Protein AF-A0A554JH01-F1 (afdb_monomer_lite)

Secondary structure (DSSP, 8-state):
-------------------S---------------------------------------------PPPP-TTSS-SSSSS-SSTT----EEEEEEEEEEEEEEEEEEE-SS-SSEEEEEEEEEEEEEEE-EEETTEEE--S-TT-EEEEEEEE-------EEEEEE-SS-EEEEEEEEEEEEEEEEEEEE--S-HHHHHTTS-HHHHHHHHHHHSPPPPPS--EEEEEEEE---PPP--EE--SS----EEEEEEEEEEEEEEEEETTEEE--S-SS-EEEEEEEES--EEEEEEEEEETTEEEEEEEEEEEEEEEEEEEEEPPSS-------PPPP-

Structure (mmCIF, N/CA/C/O backbone):
data_AF-A0A554JH01-F1
#
_entry.id   AF-A0A554JH01-F1
#
loop_
_atom_site.group_PDB
_atom_site.id
_atom_site.type_symbol
_atom_site.label_atom_id
_atom_site.label_alt_id
_atom_site.label_comp_id
_atom_site.label_asym_id
_atom_site.label_entity_id
_atom_site.label_seq_id
_atom_site.pdbx_PDB_ins_code
_atom_site.Cartn_x
_atom_site.Cartn_y
_atom_site.Cartn_z
_atom_site.occupancy
_atom_site.B_iso_or_equiv
_atom_site.auth_seq_id
_atom_site.auth_comp_id
_atom_site.auth_asym_id
_atom_site.auth_atom_id
_atom_site.pdbx_PDB_model_num
ATOM 1 N N . MET A 1 1 ? -31.853 -7.621 -52.635 1.00 32.38 1 MET A N 1
ATOM 2 C CA . MET A 1 1 ? -30.986 -7.483 -53.830 1.00 32.38 1 MET A CA 1
ATOM 3 C C . MET A 1 1 ? -29.696 -6.822 -53.375 1.00 32.38 1 MET A C 1
ATOM 5 O O . MET A 1 1 ? -29.767 -5.656 -53.032 1.00 32.38 1 MET A O 1
ATOM 9 N N . ARG A 1 2 ? -28.523 -7.438 -53.264 1.00 36.62 2 ARG A N 1
ATOM 10 C CA . ARG A 1 2 ? -27.944 -8.752 -53.605 1.00 36.62 2 ARG A CA 1
ATOM 11 C C . ARG A 1 2 ? -26.857 -8.972 -52.530 1.00 36.62 2 ARG A C 1
ATOM 13 O O . ARG A 1 2 ? -26.123 -8.034 -52.247 1.00 36.62 2 ARG A O 1
ATOM 20 N N . GLU A 1 3 ? -26.953 -10.007 -51.701 1.00 27.89 3 GLU A N 1
ATOM 21 C CA . GLU A 1 3 ? -26.089 -11.206 -51.745 1.00 27.89 3 GLU A CA 1
ATOM 22 C C . GLU A 1 3 ? -24.826 -11.102 -52.612 1.00 27.89 3 GLU A C 1
ATOM 24 O O . GLU A 1 3 ? -24.928 -10.926 -53.824 1.00 27.89 3 GLU A O 1
ATOM 29 N N . LEU A 1 4 ? -23.661 -11.275 -51.975 1.00 33.88 4 LEU A N 1
ATOM 30 C CA . LEU A 1 4 ? -22.602 -12.193 -52.407 1.00 33.88 4 LEU A CA 1
ATOM 31 C C . LEU A 1 4 ? -21.659 -12.468 -51.219 1.00 33.88 4 LEU A C 1
ATOM 33 O O . LEU A 1 4 ? -20.892 -11.615 -50.779 1.00 33.88 4 LEU A O 1
ATOM 37 N N . ASP A 1 5 ? -21.823 -13.677 -50.698 1.00 33.19 5 ASP A N 1
ATOM 38 C CA . ASP A 1 5 ? -20.949 -14.477 -49.840 1.00 33.19 5 ASP A CA 1
ATOM 39 C C . ASP A 1 5 ? -19.749 -14.991 -50.656 1.00 33.19 5 ASP A C 1
ATOM 41 O O . ASP A 1 5 ? -19.989 -15.346 -51.804 1.00 33.19 5 ASP A O 1
ATOM 45 N N . ILE A 1 6 ? -18.526 -15.045 -50.095 1.00 31.70 6 ILE A N 1
ATOM 46 C CA . ILE A 1 6 ? -17.548 -16.151 -50.260 1.00 31.70 6 ILE A CA 1
ATOM 47 C C . ILE A 1 6 ? -16.565 -16.146 -49.068 1.00 31.70 6 ILE A C 1
ATOM 49 O O . ILE A 1 6 ? -15.836 -15.184 -48.820 1.00 31.70 6 ILE A O 1
ATOM 53 N N . GLN A 1 7 ? -16.530 -17.287 -48.379 1.00 28.84 7 GLN A N 1
ATOM 54 C CA . GLN A 1 7 ? -15.622 -17.691 -47.309 1.00 28.84 7 GLN A CA 1
ATOM 55 C C . GLN A 1 7 ? -14.148 -17.936 -47.708 1.00 28.84 7 GLN A C 1
ATOM 57 O O . GLN A 1 7 ? -13.825 -18.293 -48.838 1.00 28.84 7 GLN A O 1
ATOM 62 N N . SER A 1 8 ? -13.320 -17.981 -46.653 1.00 27.61 8 SER A N 1
ATOM 63 C CA . SER A 1 8 ? -12.205 -18.919 -46.395 1.00 27.61 8 SER A CA 1
ATOM 64 C C . SER A 1 8 ? -10.776 -18.361 -46.477 1.00 27.61 8 SER A C 1
ATOM 66 O O . SER A 1 8 ? -10.227 -18.122 -47.547 1.00 27.61 8 SER A O 1
ATOM 68 N N . ARG A 1 9 ? -10.144 -18.238 -45.301 1.00 26.92 9 ARG A N 1
ATOM 69 C CA . ARG A 1 9 ? -8.822 -18.814 -44.989 1.00 26.92 9 ARG A CA 1
ATOM 70 C C . ARG A 1 9 ? -8.546 -18.690 -43.488 1.00 26.92 9 ARG A C 1
ATOM 72 O O . ARG A 1 9 ? -8.369 -17.602 -42.953 1.00 26.92 9 ARG A O 1
ATOM 79 N N . LEU A 1 10 ? -8.614 -19.847 -42.837 1.00 27.88 10 LEU A N 1
ATOM 80 C CA . LEU A 1 10 ? -7.982 -20.155 -41.559 1.00 27.88 10 LEU A CA 1
ATOM 81 C C . LEU A 1 10 ? -6.466 -20.310 -41.782 1.00 27.88 10 LEU A C 1
ATOM 83 O O . LEU A 1 10 ? -6.056 -20.532 -42.919 1.00 27.88 10 LEU A O 1
ATOM 87 N N . GLU A 1 11 ? -5.708 -20.272 -40.678 1.00 27.45 11 GLU A N 1
ATOM 88 C CA . GLU A 1 11 ? -4.237 -20.390 -40.558 1.00 27.45 11 GLU A CA 1
ATOM 89 C C . GLU A 1 11 ? -3.530 -19.041 -40.809 1.00 27.45 11 GLU A C 1
ATOM 91 O O . GLU A 1 11 ? -3.676 -18.428 -41.856 1.00 27.45 11 GLU A O 1
ATOM 96 N N . ASP A 1 12 ? -2.833 -18.423 -39.854 1.00 26.52 12 ASP A N 1
ATOM 97 C CA . ASP A 1 12 ? -1.777 -18.998 -39.024 1.00 26.52 12 ASP A CA 1
ATOM 98 C C . ASP A 1 12 ? -1.599 -18.150 -37.742 1.00 26.52 12 ASP A C 1
ATOM 100 O O . ASP A 1 12 ? -1.399 -16.936 -37.795 1.00 26.52 12 ASP A O 1
ATOM 104 N N . THR A 1 13 ? -1.734 -18.772 -36.568 1.00 25.73 13 THR A N 1
ATOM 105 C CA . THR A 1 13 ? -1.397 -18.166 -35.269 1.00 25.73 13 THR A CA 1
ATOM 106 C C . THR A 1 13 ? -0.104 -18.815 -34.805 1.00 25.73 13 THR A C 1
ATOM 108 O O . THR A 1 13 ? -0.130 -19.799 -34.066 1.00 25.73 13 THR A O 1
ATOM 111 N N . GLN A 1 14 ? 1.036 -18.262 -35.222 1.00 28.11 14 GLN A N 1
ATOM 112 C CA . GLN A 1 14 ? 2.315 -18.581 -34.597 1.00 28.11 14 GLN A CA 1
ATOM 113 C C . GLN A 1 14 ? 2.353 -17.964 -33.197 1.00 28.11 14 GLN A C 1
ATOM 115 O O . GLN A 1 14 ? 2.659 -16.793 -32.979 1.00 28.11 14 GLN A O 1
ATOM 120 N N . ARG A 1 15 ? 1.979 -18.810 -32.241 1.00 30.88 15 ARG A N 1
ATOM 121 C CA . ARG A 1 15 ? 2.244 -18.686 -30.815 1.00 30.88 15 ARG A CA 1
ATOM 122 C C . ARG A 1 15 ? 3.760 -18.765 -30.623 1.00 30.88 15 ARG A C 1
ATOM 124 O O . ARG A 1 15 ? 4.364 -19.790 -30.920 1.00 30.88 15 ARG A O 1
ATOM 131 N N . GLY A 1 16 ? 4.362 -17.673 -30.162 1.00 28.50 16 GLY A N 1
ATOM 132 C CA . GLY A 1 16 ? 5.751 -17.653 -29.718 1.00 28.50 16 GLY A CA 1
ATOM 133 C C . GLY A 1 16 ? 5.908 -18.489 -28.453 1.00 28.50 16 GLY A C 1
ATOM 134 O O . GLY A 1 16 ? 5.712 -17.987 -27.352 1.00 28.50 16 GLY A O 1
ATOM 135 N N . GLU A 1 17 ? 6.237 -19.766 -28.619 1.00 29.83 17 GLU A N 1
ATOM 136 C CA . GLU A 1 17 ? 6.892 -20.572 -27.592 1.00 29.83 17 GLU A CA 1
ATOM 137 C C . GLU A 1 17 ? 8.395 -20.285 -27.669 1.00 29.83 17 GLU A C 1
ATOM 139 O O . GLU A 1 17 ? 9.066 -20.680 -28.621 1.00 29.83 17 GLU A O 1
ATOM 144 N N . ILE A 1 18 ? 8.937 -19.584 -26.673 1.00 32.53 18 ILE A N 1
ATOM 145 C CA . ILE A 1 18 ? 10.377 -19.609 -26.406 1.00 32.53 18 ILE A CA 1
ATOM 146 C C . ILE A 1 18 ? 10.565 -20.630 -25.290 1.00 32.53 18 ILE A C 1
ATOM 148 O O . ILE A 1 18 ? 10.375 -20.332 -24.116 1.00 32.53 18 ILE A O 1
ATOM 152 N N . THR A 1 19 ? 10.866 -21.868 -25.677 1.00 33.19 19 THR A N 1
ATOM 153 C CA . THR A 1 19 ? 11.285 -22.919 -24.749 1.00 33.19 19 THR A CA 1
ATOM 154 C C . THR A 1 19 ? 12.773 -22.765 -24.453 1.00 33.19 19 THR A C 1
ATOM 156 O O . THR A 1 19 ? 13.581 -22.553 -25.360 1.00 33.19 19 THR A O 1
ATOM 159 N N . CYS A 1 20 ? 13.109 -22.913 -23.173 1.00 32.06 20 CYS A N 1
ATOM 160 C CA . CYS A 1 20 ? 14.450 -23.086 -22.634 1.00 32.06 20 CYS A CA 1
ATOM 161 C C . CYS A 1 20 ? 15.292 -24.087 -23.464 1.00 32.06 20 CYS A C 1
ATOM 163 O O . CYS A 1 20 ? 14.771 -25.041 -24.048 1.00 32.06 20 CYS A O 1
ATOM 165 N N . SER A 1 21 ? 16.596 -23.817 -23.549 1.00 34.00 21 SER A N 1
ATOM 166 C CA . SER A 1 21 ? 17.577 -24.399 -24.478 1.00 34.00 21 SER A CA 1
ATOM 167 C C . SER A 1 21 ? 17.468 -25.928 -24.665 1.00 34.00 21 SER A C 1
ATOM 169 O O . SER A 1 21 ? 17.718 -26.698 -23.739 1.00 34.00 21 SER A O 1
ATOM 171 N N . LYS A 1 22 ? 17.149 -26.391 -25.886 1.00 32.47 22 LYS A N 1
ATOM 172 C CA . LYS A 1 22 ? 17.248 -27.811 -26.278 1.00 32.47 22 LYS A CA 1
ATOM 173 C C . LYS A 1 22 ? 18.658 -28.125 -26.790 1.00 32.47 22 LYS A C 1
ATOM 175 O O . LYS A 1 22 ? 19.051 -27.684 -27.867 1.00 32.47 22 LYS A O 1
ATOM 180 N N . GLN A 1 23 ? 19.390 -28.936 -26.029 1.00 30.19 23 GLN A N 1
ATOM 181 C CA . GLN A 1 23 ? 20.652 -29.559 -26.429 1.00 30.19 23 GLN A CA 1
ATOM 182 C C . GLN A 1 23 ? 20.422 -30.525 -27.611 1.00 30.19 23 GLN A C 1
ATOM 184 O O . GLN A 1 23 ? 19.542 -31.384 -27.564 1.00 30.19 23 GLN A O 1
ATOM 189 N N . ILE A 1 24 ? 21.228 -30.392 -28.666 1.00 29.33 24 ILE A N 1
ATOM 190 C CA . ILE A 1 24 ? 21.224 -31.252 -29.858 1.00 29.33 24 ILE A CA 1
ATOM 191 C C . ILE A 1 24 ? 21.783 -32.638 -29.489 1.00 29.33 24 ILE A C 1
ATOM 193 O O . ILE A 1 24 ? 22.962 -32.761 -29.160 1.00 29.33 24 ILE A O 1
ATOM 197 N N . LEU A 1 25 ? 20.955 -33.681 -29.580 1.00 27.98 25 LEU A N 1
ATOM 198 C CA . LEU A 1 25 ? 21.385 -35.083 -29.630 1.00 27.98 25 LEU A CA 1
ATOM 199 C C . LEU A 1 25 ? 21.463 -35.500 -31.104 1.00 27.98 25 LEU A C 1
ATOM 201 O O . LEU A 1 25 ? 20.460 -35.498 -31.815 1.00 27.98 25 LEU A O 1
ATOM 205 N N . ILE A 1 26 ? 22.674 -35.804 -31.571 1.00 31.06 26 ILE A N 1
ATOM 206 C CA . ILE A 1 26 ? 22.927 -36.343 -32.910 1.00 31.06 26 ILE A CA 1
ATOM 207 C C . ILE A 1 26 ? 22.603 -37.842 -32.874 1.00 31.06 26 ILE A C 1
ATOM 209 O O . ILE A 1 26 ? 23.384 -38.631 -32.347 1.00 31.06 26 ILE A O 1
ATOM 213 N N . ASP A 1 27 ? 21.465 -38.229 -33.448 1.00 26.86 27 ASP A N 1
ATOM 214 C CA . ASP A 1 27 ? 21.140 -39.626 -33.748 1.00 26.86 27 ASP A CA 1
ATOM 215 C C . ASP A 1 27 ? 21.878 -40.061 -35.024 1.00 26.86 27 ASP A C 1
ATOM 217 O O . ASP A 1 27 ? 21.514 -39.692 -36.145 1.00 26.86 27 ASP A O 1
ATOM 221 N N . ASN A 1 28 ? 22.933 -40.865 -34.864 1.00 29.14 28 ASN A N 1
ATOM 222 C CA . ASN A 1 28 ? 23.605 -41.525 -35.981 1.00 29.14 28 ASN A CA 1
ATOM 223 C C . ASN A 1 28 ? 22.770 -42.721 -36.454 1.00 29.14 28 ASN A C 1
ATOM 225 O O . ASN A 1 28 ? 22.699 -43.765 -35.803 1.00 29.14 28 ASN A O 1
ATOM 229 N N . LYS A 1 29 ? 22.147 -42.560 -37.623 1.00 31.38 29 LYS A N 1
ATOM 230 C CA . LYS A 1 29 ? 21.380 -43.601 -38.303 1.00 31.38 29 LYS A CA 1
ATOM 231 C C . LYS A 1 29 ? 22.311 -44.652 -38.921 1.00 31.38 29 LYS A C 1
ATOM 233 O O . LYS A 1 29 ? 23.338 -44.357 -39.522 1.00 31.38 29 LYS A O 1
ATOM 238 N N . THR A 1 30 ? 21.885 -45.889 -38.741 1.00 28.98 30 THR A N 1
ATOM 239 C CA . THR A 1 30 ? 22.457 -47.184 -39.105 1.00 28.98 30 THR A CA 1
ATOM 240 C C . THR A 1 30 ? 22.794 -47.335 -40.596 1.00 28.98 30 THR A C 1
ATOM 242 O O . THR A 1 30 ? 21.962 -47.028 -41.446 1.00 28.98 30 THR A O 1
ATOM 245 N N . THR A 1 31 ? 23.925 -47.980 -40.911 1.00 29.73 31 THR A N 1
ATOM 246 C CA . THR A 1 31 ? 24.075 -48.761 -42.155 1.00 29.73 31 THR A CA 1
ATOM 247 C C . THR A 1 31 ? 24.802 -50.075 -41.875 1.00 29.73 31 THR A C 1
ATOM 249 O O . THR A 1 31 ? 25.941 -50.095 -41.420 1.00 29.73 31 THR A O 1
ATOM 252 N N . MET A 1 32 ? 24.093 -51.175 -42.128 1.00 27.80 32 MET A N 1
ATOM 253 C CA . MET A 1 32 ? 24.543 -52.567 -42.067 1.00 27.80 32 MET A CA 1
ATOM 254 C C . MET A 1 32 ? 25.388 -52.917 -43.302 1.00 27.80 32 MET A C 1
ATOM 256 O O . MET A 1 32 ? 24.932 -52.715 -44.425 1.00 27.80 32 MET A O 1
ATOM 260 N N . GLY A 1 33 ? 26.553 -53.539 -43.097 1.00 30.88 33 GLY A N 1
ATOM 261 C CA . GLY A 1 33 ? 27.342 -54.228 -44.124 1.00 30.88 33 GLY A CA 1
ATOM 262 C C . GLY A 1 33 ? 27.782 -55.608 -43.618 1.00 30.88 33 GLY A C 1
ATOM 263 O O . GLY A 1 33 ? 28.332 -55.719 -42.528 1.00 30.88 33 GLY A O 1
ATOM 264 N N . LYS A 1 34 ? 27.470 -56.656 -44.388 1.00 31.78 34 LYS A N 1
ATOM 265 C CA . LYS A 1 34 ? 27.700 -58.092 -44.121 1.00 31.78 34 LYS A CA 1
ATOM 266 C C . LYS A 1 34 ? 29.163 -58.496 -44.435 1.00 31.78 34 LYS A C 1
ATOM 268 O O . LYS A 1 34 ? 29.677 -58.054 -45.450 1.00 31.78 34 LYS A O 1
ATOM 273 N N . ILE A 1 35 ? 29.871 -59.187 -43.526 1.00 36.31 35 ILE A N 1
ATOM 274 C CA . ILE A 1 35 ? 30.161 -60.651 -43.445 1.00 36.31 35 ILE A CA 1
ATOM 275 C C . ILE A 1 35 ? 31.519 -61.113 -44.062 1.00 36.31 35 ILE A C 1
ATOM 277 O O . ILE A 1 35 ? 31.728 -60.979 -45.261 1.00 36.31 35 ILE A O 1
ATOM 281 N N . ASN A 1 36 ? 32.312 -61.789 -43.199 1.00 30.58 36 ASN A N 1
ATOM 282 C CA . ASN A 1 36 ? 33.187 -62.985 -43.359 1.00 30.58 36 ASN A CA 1
ATOM 283 C C . ASN A 1 36 ? 34.735 -62.937 -43.252 1.00 30.58 36 ASN A C 1
ATOM 285 O O . ASN A 1 36 ? 35.404 -62.346 -44.088 1.00 30.58 36 ASN A O 1
ATOM 289 N N . GLU A 1 37 ? 35.205 -63.761 -42.283 1.00 32.88 37 GLU A N 1
ATOM 290 C CA . GLU A 1 37 ? 36.387 -64.668 -42.240 1.00 32.88 37 GLU A CA 1
ATOM 291 C C . GLU A 1 37 ? 37.815 -64.064 -42.311 1.00 32.88 37 GLU A C 1
ATOM 293 O O . GLU A 1 37 ? 38.038 -63.073 -42.981 1.00 32.88 37 GLU A O 1
ATOM 298 N N . LEU A 1 38 ? 38.887 -64.565 -41.671 1.00 30.88 38 LEU A N 1
ATOM 299 C CA . LEU A 1 38 ? 39.204 -65.761 -40.873 1.00 30.88 38 LEU A CA 1
ATOM 300 C C . LEU A 1 38 ? 40.528 -65.491 -40.095 1.00 30.88 38 LEU A C 1
ATOM 302 O O . LEU A 1 38 ? 41.208 -64.500 -40.342 1.00 30.88 38 LEU A O 1
ATOM 306 N N . VAL A 1 39 ? 40.951 -66.485 -39.305 1.00 31.52 39 VAL A N 1
ATOM 307 C CA . VAL A 1 39 ? 42.305 -66.779 -38.771 1.00 31.52 39 VAL A CA 1
ATOM 308 C C . VAL A 1 39 ? 42.487 -66.492 -37.279 1.00 31.52 39 VAL A C 1
ATOM 310 O O . VAL A 1 39 ? 42.651 -65.366 -36.823 1.00 31.52 39 VAL A O 1
ATOM 313 N N . GLY A 1 40 ? 42.479 -67.590 -36.519 1.00 26.98 40 GLY A N 1
ATOM 314 C CA . GLY A 1 40 ? 42.750 -67.623 -35.092 1.00 26.98 40 GLY A CA 1
ATOM 315 C C . GLY A 1 40 ? 44.218 -67.848 -34.744 1.00 26.98 40 GLY A C 1
ATOM 316 O O . GLY A 1 40 ? 44.996 -68.362 -35.541 1.00 26.98 40 GLY A O 1
ATOM 317 N N . VAL A 1 41 ? 44.549 -67.545 -33.489 1.00 33.06 41 VAL A N 1
ATOM 318 C CA . VAL A 1 41 ? 45.709 -68.081 -32.769 1.00 33.06 41 VAL A CA 1
ATOM 319 C C . VAL A 1 41 ? 45.278 -68.353 -31.324 1.00 33.06 41 VAL A C 1
ATOM 321 O O . VAL A 1 41 ? 44.575 -67.560 -30.702 1.00 33.06 41 VAL A O 1
ATOM 324 N N . LYS A 1 42 ? 45.652 -69.532 -30.824 1.00 31.45 42 LYS A N 1
ATOM 325 C CA . LYS A 1 42 ? 45.318 -70.085 -29.508 1.00 31.45 42 LYS A CA 1
ATOM 326 C C . LYS A 1 42 ? 46.334 -69.661 -28.429 1.00 31.45 42 LYS A C 1
ATOM 328 O O . LYS A 1 42 ? 47.526 -69.794 -28.658 1.00 31.45 42 LYS A O 1
ATOM 333 N N . ILE A 1 43 ? 45.795 -69.340 -27.242 1.00 34.00 43 ILE A N 1
ATOM 334 C CA . ILE A 1 43 ? 46.292 -69.617 -25.869 1.00 34.00 43 ILE A CA 1
ATOM 335 C C . ILE A 1 43 ? 47.577 -68.905 -25.399 1.00 34.00 43 ILE A C 1
ATOM 337 O O . ILE A 1 43 ? 48.647 -69.244 -25.873 1.00 34.00 43 ILE A O 1
ATOM 341 N N . VAL A 1 44 ? 47.466 -68.096 -24.327 1.00 32.06 44 VAL A N 1
ATOM 342 C CA . VAL A 1 44 ? 48.165 -68.284 -23.025 1.00 32.06 44 VAL A CA 1
ATOM 343 C C . VAL A 1 44 ? 47.327 -67.626 -21.912 1.00 32.06 44 VAL A C 1
ATOM 345 O O . VAL A 1 44 ? 47.048 -66.432 -21.962 1.00 32.06 44 VAL A O 1
ATOM 348 N N . PHE A 1 45 ? 46.925 -68.405 -20.902 1.00 37.84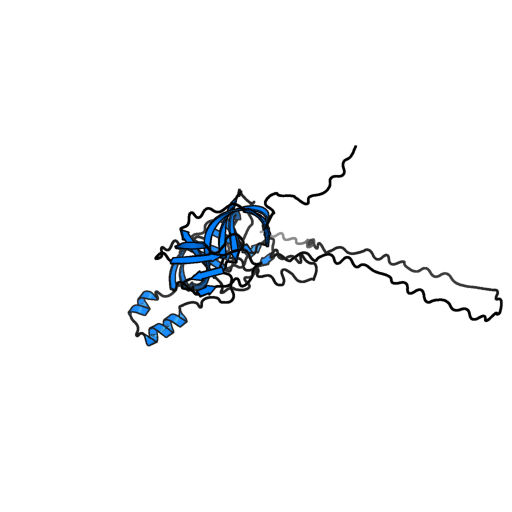 45 PHE A N 1
ATOM 349 C CA . PHE A 1 45 ? 46.399 -67.897 -19.630 1.00 37.84 45 PHE A CA 1
ATOM 350 C C . PHE A 1 45 ? 47.576 -67.435 -18.764 1.00 37.84 45 PHE A C 1
ATOM 352 O O . PHE A 1 45 ? 48.374 -68.262 -18.327 1.00 37.84 45 PHE A O 1
ATOM 359 N N . ALA A 1 46 ? 47.672 -66.135 -18.497 1.00 34.84 46 ALA A N 1
ATOM 360 C CA . ALA A 1 46 ? 48.548 -65.600 -17.463 1.00 34.84 46 ALA A CA 1
ATOM 361 C C . ALA A 1 46 ? 47.818 -64.479 -16.721 1.00 34.84 46 ALA A C 1
ATOM 363 O O . ALA A 1 46 ? 47.566 -63.398 -17.248 1.00 34.84 46 ALA A O 1
ATOM 364 N N . SER A 1 47 ? 47.435 -64.802 -15.493 1.00 43.97 47 SER A N 1
ATOM 365 C CA . SER A 1 47 ? 46.834 -63.929 -14.500 1.00 43.97 47 SER A CA 1
ATOM 366 C C . SER A 1 47 ? 47.740 -62.726 -14.234 1.00 43.97 47 SER A C 1
ATOM 368 O O . SER A 1 47 ? 48.839 -62.889 -13.708 1.00 43.97 47 SER A O 1
ATOM 370 N N . LEU A 1 48 ? 47.275 -61.520 -14.557 1.00 37.31 48 LEU A N 1
ATOM 371 C CA . LEU A 1 48 ? 47.927 -60.285 -14.135 1.00 37.31 48 LEU A CA 1
ATOM 372 C C . LEU A 1 48 ? 46.858 -59.282 -13.692 1.00 37.31 48 LEU A C 1
ATOM 374 O O . LEU A 1 48 ? 45.965 -58.921 -14.453 1.00 37.31 48 LEU A O 1
ATOM 378 N N . PHE A 1 49 ? 46.941 -58.900 -12.420 1.00 39.31 49 PHE A N 1
ATOM 379 C CA . PHE A 1 49 ? 46.103 -57.916 -11.744 1.00 39.31 49 PHE A CA 1
ATOM 380 C C . PHE A 1 49 ? 46.001 -56.613 -12.557 1.00 39.31 49 PHE A C 1
ATOM 382 O O . PHE A 1 49 ? 46.955 -55.840 -12.606 1.00 39.31 49 PHE A O 1
ATOM 389 N N . LEU A 1 50 ? 44.834 -56.341 -13.150 1.00 37.31 50 LEU A N 1
ATOM 390 C CA . LEU A 1 50 ? 44.487 -55.011 -13.650 1.00 37.31 50 LEU A CA 1
ATOM 391 C C . LEU A 1 50 ? 43.750 -54.257 -12.544 1.00 37.31 50 LEU A C 1
ATOM 393 O O . LEU A 1 50 ? 42.624 -54.584 -12.173 1.00 37.31 50 LEU A O 1
ATOM 397 N N . VAL A 1 51 ? 44.443 -53.261 -11.999 1.00 39.88 51 VAL A N 1
ATOM 398 C CA . VAL A 1 51 ? 43.911 -52.246 -11.092 1.00 39.88 51 VAL A CA 1
ATOM 399 C C . VAL A 1 51 ? 42.674 -51.629 -11.744 1.00 39.88 51 VAL A C 1
ATOM 401 O O . VAL A 1 51 ? 42.745 -51.096 -12.850 1.00 39.88 51 VAL A O 1
ATOM 404 N N . PHE A 1 52 ? 41.533 -51.731 -11.067 1.00 36.34 52 PHE A N 1
ATOM 405 C CA . PHE A 1 52 ? 40.283 -51.096 -11.465 1.00 36.34 52 PHE A CA 1
ATOM 406 C C . PHE A 1 52 ? 40.490 -49.574 -11.386 1.00 36.34 52 PHE A C 1
ATOM 408 O O . PHE A 1 52 ? 40.358 -48.972 -10.321 1.00 36.34 52 PHE A O 1
ATOM 415 N N . SER A 1 53 ? 40.876 -48.937 -12.493 1.00 38.72 53 SER A N 1
ATOM 416 C CA . SER A 1 53 ? 40.788 -47.485 -12.619 1.00 38.72 53 SER A CA 1
ATOM 417 C C . SER A 1 53 ? 39.310 -47.119 -12.582 1.00 38.72 53 SER A C 1
ATOM 419 O O . SER A 1 53 ? 38.608 -47.187 -13.590 1.00 38.72 53 SER A O 1
ATOM 421 N N . VAL A 1 54 ? 38.833 -46.760 -11.391 1.00 39.31 54 VAL A N 1
ATOM 422 C CA . VAL A 1 54 ? 37.569 -46.056 -11.204 1.00 39.31 54 VAL A CA 1
ATOM 423 C C . VAL A 1 54 ? 37.714 -44.727 -11.937 1.00 39.31 54 VAL A C 1
ATOM 425 O O . VAL A 1 54 ? 38.267 -43.763 -11.411 1.00 39.31 54 VAL A O 1
ATOM 428 N N . PHE A 1 55 ? 37.254 -44.688 -13.185 1.00 34.94 55 PHE A N 1
ATOM 429 C CA . PHE A 1 55 ? 36.955 -43.437 -13.860 1.00 34.94 55 PHE A CA 1
ATOM 430 C C . PHE A 1 55 ? 35.783 -42.799 -13.112 1.00 34.94 55 PHE A C 1
ATOM 432 O O . PHE A 1 55 ? 34.617 -43.048 -13.407 1.00 34.94 55 PHE A O 1
ATOM 439 N N . PHE A 1 56 ? 36.105 -41.984 -12.107 1.00 34.38 56 PHE A N 1
ATOM 440 C CA . PHE A 1 56 ? 35.213 -40.933 -11.645 1.00 34.38 56 PHE A CA 1
ATOM 441 C C . PHE A 1 56 ? 35.025 -39.978 -12.826 1.00 34.38 56 PHE A C 1
ATOM 443 O O . PHE A 1 56 ? 35.821 -39.064 -13.038 1.00 34.38 56 PHE A O 1
ATOM 450 N N . PHE A 1 57 ? 33.969 -40.183 -13.613 1.00 36.16 57 PHE A N 1
ATOM 451 C CA . PHE A 1 57 ? 33.385 -39.084 -14.367 1.00 36.16 57 PHE A CA 1
ATOM 452 C C . PHE A 1 57 ? 32.788 -38.125 -13.338 1.00 36.16 57 PHE A C 1
ATOM 454 O O . PHE A 1 57 ? 31.623 -38.218 -12.962 1.00 36.16 57 PHE A O 1
ATOM 461 N N . GLY A 1 58 ? 33.635 -37.232 -12.828 1.00 35.97 58 GLY A N 1
ATOM 462 C CA . GLY A 1 58 ? 33.205 -36.039 -12.126 1.00 35.97 58 GLY A CA 1
ATOM 463 C C . GLY A 1 58 ? 32.501 -35.139 -13.128 1.00 35.97 58 GLY A C 1
ATOM 464 O O . GLY A 1 58 ? 33.106 -34.225 -13.678 1.00 35.97 58 GLY A O 1
ATOM 465 N N . THR A 1 59 ? 31.222 -35.401 -13.390 1.00 41.22 59 THR A N 1
ATOM 466 C CA . THR A 1 59 ? 30.343 -34.368 -13.919 1.00 41.22 59 THR A CA 1
ATOM 467 C C . THR A 1 59 ? 30.166 -33.368 -12.788 1.00 41.22 59 THR A C 1
ATOM 469 O O . THR A 1 59 ? 29.305 -33.528 -11.922 1.00 41.22 59 THR A O 1
ATOM 472 N N . THR A 1 60 ? 31.015 -32.345 -12.757 1.00 42.09 60 THR A N 1
ATOM 473 C CA . THR A 1 60 ? 30.677 -31.081 -12.112 1.00 42.09 60 THR A CA 1
ATOM 474 C C . THR A 1 60 ? 29.478 -30.533 -12.874 1.00 42.09 60 THR A C 1
ATOM 476 O O . THR A 1 60 ? 29.625 -29.775 -13.832 1.00 42.09 60 THR A O 1
ATOM 479 N N . GLY A 1 61 ? 28.287 -31.012 -12.515 1.00 37.75 61 GLY A N 1
ATOM 480 C CA . GLY A 1 61 ? 27.044 -30.369 -12.882 1.00 37.75 61 GLY A CA 1
ATOM 481 C C . GLY A 1 61 ? 27.144 -28.960 -12.336 1.00 37.75 61 GLY A C 1
ATOM 482 O O . GLY A 1 61 ? 27.178 -28.756 -11.124 1.00 37.75 61 GLY A O 1
ATOM 483 N N . VAL A 1 62 ? 27.305 -28.003 -13.241 1.00 39.62 62 VAL A N 1
ATOM 484 C CA . VAL A 1 62 ? 27.137 -26.596 -12.928 1.00 39.62 62 VAL A CA 1
ATOM 485 C C . VAL A 1 62 ? 25.704 -26.490 -12.422 1.00 39.62 62 VAL A C 1
ATOM 487 O O . VAL A 1 62 ? 24.764 -26.636 -13.199 1.00 39.62 62 VAL A O 1
ATOM 490 N N . VAL A 1 63 ? 25.530 -26.331 -11.110 1.00 36.38 63 VAL A N 1
ATOM 491 C CA . VAL A 1 63 ? 24.254 -25.898 -10.546 1.00 36.38 63 VAL A CA 1
ATOM 492 C C . VAL A 1 63 ? 24.099 -24.466 -11.036 1.00 36.38 63 VAL A C 1
ATOM 494 O O . VAL A 1 63 ? 24.626 -23.532 -10.435 1.00 36.38 63 VAL A O 1
ATOM 497 N N . PHE A 1 64 ? 23.479 -24.297 -12.204 1.00 42.16 64 PHE A N 1
ATOM 498 C CA . PHE A 1 64 ? 22.955 -23.001 -12.591 1.00 42.16 64 PHE A CA 1
ATOM 499 C C . PHE A 1 64 ? 21.970 -22.629 -11.489 1.00 42.16 64 PHE A C 1
ATOM 501 O O . PHE A 1 64 ? 20.998 -23.348 -11.268 1.00 42.16 64 PHE A O 1
ATOM 508 N N . GLY A 1 65 ? 22.283 -21.577 -10.730 1.00 43.44 65 GLY A N 1
ATOM 509 C CA . GLY A 1 65 ? 21.319 -21.000 -9.809 1.00 43.44 65 GLY A CA 1
ATOM 510 C C . GLY A 1 65 ? 20.075 -20.679 -10.621 1.00 43.44 65 GLY A C 1
ATOM 511 O O . GLY A 1 65 ? 20.148 -19.875 -11.549 1.00 43.44 65 GLY A O 1
ATOM 512 N N . GLN A 1 66 ? 18.984 -21.383 -10.336 1.00 54.56 66 GLN A N 1
ATOM 513 C CA . GLN A 1 66 ? 17.686 -21.090 -10.916 1.00 54.56 66 GLN A CA 1
ATOM 514 C C . GLN A 1 66 ? 17.365 -19.619 -10.624 1.00 54.56 66 GLN A C 1
ATOM 516 O O . GLN A 1 66 ? 17.620 -19.139 -9.513 1.00 54.56 66 GLN A O 1
ATOM 521 N N . ALA A 1 67 ? 16.912 -18.878 -11.638 1.00 63.19 67 ALA A N 1
ATOM 522 C CA . ALA A 1 67 ? 16.491 -17.498 -11.432 1.00 63.19 67 ALA A CA 1
ATOM 523 C C . ALA A 1 67 ? 15.343 -17.480 -10.411 1.00 63.19 67 ALA A C 1
ATOM 525 O O . ALA A 1 67 ? 14.574 -18.429 -10.332 1.00 63.19 67 ALA A O 1
ATOM 526 N N . ALA A 1 68 ? 15.260 -16.440 -9.583 1.00 79.25 68 ALA A N 1
ATOM 527 C CA . ALA A 1 68 ? 14.124 -16.308 -8.680 1.00 79.25 68 ALA A CA 1
ATOM 528 C C . ALA A 1 68 ? 12.888 -15.898 -9.488 1.00 79.25 68 ALA A C 1
ATOM 530 O O . ALA A 1 68 ? 12.983 -14.966 -10.288 1.00 79.25 68 ALA A O 1
ATOM 531 N N . GLU A 1 69 ? 11.758 -16.557 -9.239 1.00 84.88 69 GLU A N 1
ATOM 532 C CA . GLU A 1 69 ? 10.463 -16.180 -9.809 1.00 84.88 69 GLU A CA 1
ATOM 533 C C . GLU A 1 69 ? 10.127 -14.717 -9.485 1.00 84.88 69 GLU A C 1
ATOM 535 O O . GLU A 1 69 ? 10.380 -14.228 -8.372 1.00 84.88 69 GLU A O 1
ATOM 540 N N . ILE A 1 70 ? 9.475 -14.030 -10.424 1.00 85.12 70 ILE A N 1
ATOM 541 C CA . ILE A 1 70 ? 8.772 -12.766 -10.174 1.00 85.12 70 ILE A CA 1
ATOM 542 C C . ILE A 1 70 ? 7.326 -12.878 -10.653 1.00 85.12 70 ILE A C 1
ATOM 544 O O . ILE A 1 70 ? 7.020 -13.688 -11.501 1.00 85.12 70 ILE A O 1
ATOM 548 N N . CYS A 1 71 ? 6.417 -12.024 -10.171 1.00 85.38 71 CYS A N 1
ATOM 549 C CA . CYS A 1 71 ? 5.007 -12.053 -10.593 1.00 85.38 71 CYS A CA 1
ATOM 550 C C . CYS A 1 71 ? 4.783 -11.485 -12.013 1.00 85.38 71 CYS A C 1
ATOM 552 O O . CYS A 1 71 ? 4.088 -10.475 -12.179 1.00 85.38 71 CYS A O 1
ATOM 554 N N . ASN A 1 72 ? 5.382 -12.095 -13.036 1.00 82.12 72 ASN A N 1
ATOM 555 C CA . ASN A 1 72 ? 5.309 -11.667 -14.435 1.00 82.12 72 ASN A CA 1
ATOM 556 C C . ASN A 1 72 ? 4.522 -12.654 -15.324 1.00 82.12 72 ASN A C 1
ATOM 558 O O . ASN A 1 72 ? 4.245 -12.322 -16.481 1.00 82.12 72 ASN A O 1
ATOM 562 N N . GLY A 1 73 ? 4.101 -13.805 -14.788 1.00 80.81 73 GLY A N 1
ATOM 563 C CA . GLY A 1 73 ? 3.363 -14.834 -15.513 1.00 80.81 73 GLY A CA 1
ATOM 564 C C . GLY A 1 73 ? 4.241 -15.688 -16.430 1.00 80.81 73 GLY A C 1
ATOM 565 O O . GLY A 1 73 ? 3.727 -16.250 -17.402 1.00 80.81 73 GLY A O 1
ATOM 566 N N . LYS A 1 74 ? 5.544 -15.754 -16.151 1.00 84.44 74 LYS A N 1
ATOM 567 C CA . LYS A 1 74 ? 6.542 -16.594 -16.815 1.00 84.44 74 LYS A CA 1
ATOM 568 C C . LYS A 1 74 ? 7.119 -17.563 -15.785 1.00 84.44 74 LYS A C 1
ATOM 570 O O . LYS A 1 74 ? 7.078 -17.299 -14.599 1.00 84.44 74 LYS A O 1
ATOM 575 N N . ASP A 1 75 ? 7.606 -18.689 -16.278 1.00 82.62 75 ASP A N 1
ATOM 576 C CA . ASP A 1 75 ? 8.420 -19.632 -15.511 1.00 82.62 75 ASP A CA 1
ATOM 577 C C . ASP A 1 75 ? 9.871 -19.141 -15.635 1.00 82.62 75 ASP A C 1
ATOM 579 O O . ASP A 1 75 ? 10.543 -19.405 -16.642 1.00 82.62 75 ASP A O 1
ATOM 583 N N . ASP A 1 76 ? 10.293 -18.277 -14.707 1.00 84.06 76 ASP A N 1
ATOM 584 C CA . ASP A 1 76 ? 11.608 -17.627 -14.754 1.00 84.06 76 ASP A CA 1
ATOM 585 C C . ASP A 1 76 ? 12.726 -18.625 -14.402 1.00 84.06 76 ASP A C 1
ATOM 587 O O . ASP A 1 76 ? 13.863 -18.502 -14.877 1.00 84.06 76 ASP A O 1
ATOM 591 N N . ASN A 1 77 ? 12.404 -19.629 -13.588 1.00 84.75 77 ASN A N 1
ATOM 592 C CA . ASN A 1 77 ? 13.337 -20.591 -13.023 1.00 84.75 77 ASN A CA 1
ATOM 593 C C . ASN A 1 77 ? 13.436 -21.913 -13.824 1.00 84.75 77 ASN A C 1
ATOM 595 O O . ASN A 1 77 ? 14.384 -22.688 -13.635 1.00 84.75 77 ASN A O 1
ATOM 599 N N . GLY A 1 78 ? 12.519 -22.123 -14.771 1.00 84.44 78 GLY A N 1
ATOM 600 C CA . GLY A 1 78 ? 12.456 -23.247 -15.700 1.00 84.44 78 GLY A CA 1
ATOM 601 C C . GLY A 1 78 ? 11.974 -24.563 -15.085 1.00 84.44 78 GLY A C 1
ATOM 602 O O . GLY A 1 78 ? 12.281 -25.621 -15.648 1.00 84.44 78 GLY A O 1
ATOM 603 N N . ASP A 1 79 ? 11.305 -24.539 -13.931 1.00 85.94 79 ASP A N 1
ATOM 604 C CA . ASP A 1 79 ? 10.831 -25.736 -13.228 1.00 85.94 79 ASP A CA 1
ATOM 605 C C . ASP A 1 79 ? 9.472 -26.256 -13.738 1.00 85.94 79 ASP A C 1
ATOM 607 O O . ASP A 1 79 ? 9.030 -27.348 -13.357 1.00 85.94 79 ASP A O 1
ATOM 611 N N . GLY A 1 80 ? 8.857 -25.535 -14.679 1.00 83.38 80 GLY A N 1
ATOM 612 C CA . GLY A 1 80 ? 7.578 -25.863 -15.297 1.00 83.38 80 GLY A CA 1
ATOM 613 C C . GLY A 1 80 ? 6.363 -25.338 -14.531 1.00 83.38 80 GLY A C 1
ATOM 614 O O . GLY A 1 80 ? 5.228 -25.615 -14.943 1.00 83.38 80 GLY A O 1
ATOM 615 N N . VAL A 1 81 ? 6.568 -24.604 -13.438 1.00 83.38 81 VAL A N 1
ATOM 616 C CA . VAL A 1 81 ? 5.542 -23.892 -12.681 1.00 83.38 81 VAL A CA 1
ATOM 617 C C . VAL A 1 81 ? 5.750 -22.385 -12.882 1.00 83.38 81 VAL A C 1
ATOM 619 O O . VAL A 1 81 ? 6.827 -21.924 -13.212 1.00 83.38 81 VAL A O 1
ATOM 622 N N . VAL A 1 82 ? 4.656 -21.622 -12.865 1.00 81.69 82 VAL A N 1
ATOM 623 C CA . VAL A 1 82 ? 4.684 -20.176 -13.128 1.00 81.69 82 VAL A CA 1
ATOM 624 C C . VAL A 1 82 ? 4.373 -19.432 -11.840 1.00 81.69 82 VAL A C 1
ATOM 626 O O . VAL A 1 82 ? 3.314 -19.678 -11.239 1.00 81.69 82 VAL A O 1
ATOM 629 N N . ASP A 1 83 ? 5.227 -18.467 -11.489 1.00 80.81 83 ASP A N 1
ATOM 630 C CA . ASP A 1 83 ? 5.098 -17.583 -10.332 1.00 80.81 83 ASP A CA 1
ATOM 631 C C . ASP A 1 83 ? 4.856 -18.350 -8.997 1.00 80.81 83 ASP A C 1
ATOM 633 O O . ASP A 1 83 ? 4.074 -17.905 -8.138 1.00 80.81 83 ASP A O 1
ATOM 637 N N . GLU A 1 84 ? 5.425 -19.545 -8.803 1.00 81.19 84 GLU A N 1
ATOM 638 C CA . GLU A 1 84 ? 5.195 -20.356 -7.603 1.00 81.19 84 GLU A CA 1
ATOM 639 C C . GLU A 1 84 ? 5.898 -19.820 -6.356 1.00 81.19 84 GLU A C 1
ATOM 641 O O . GLU A 1 84 ? 6.906 -19.126 -6.393 1.00 81.19 84 GLU A O 1
ATOM 646 N N . GLY A 1 85 ? 5.297 -20.087 -5.193 1.00 78.38 85 GLY A N 1
ATOM 647 C CA . GLY A 1 85 ? 5.789 -19.554 -3.920 1.00 78.38 85 GLY A CA 1
ATOM 648 C C . GLY A 1 85 ? 5.610 -18.039 -3.751 1.00 78.38 85 GLY A C 1
ATOM 649 O O . GLY A 1 85 ? 5.829 -17.533 -2.652 1.00 78.38 85 GLY A O 1
ATOM 650 N N . LEU A 1 86 ? 5.143 -17.321 -4.780 1.00 82.19 86 LEU A N 1
ATOM 651 C CA . LEU A 1 86 ? 4.956 -15.876 -4.746 1.00 82.19 86 LEU A CA 1
ATOM 652 C C . LEU A 1 86 ? 3.533 -15.446 -4.403 1.00 82.19 86 LEU A C 1
ATOM 654 O O . LEU A 1 86 ? 2.519 -16.074 -4.732 1.00 82.19 86 LEU A O 1
ATOM 658 N N . ASN A 1 87 ? 3.453 -14.274 -3.783 1.00 82.50 87 ASN A N 1
ATOM 659 C CA . ASN A 1 87 ? 2.198 -13.632 -3.452 1.00 82.50 87 ASN A CA 1
ATOM 660 C C . ASN A 1 87 ? 1.828 -12.552 -4.471 1.00 82.50 87 ASN A C 1
ATOM 662 O O . ASN A 1 87 ? 2.019 -11.359 -4.238 1.00 82.50 87 ASN A O 1
ATOM 666 N N . CYS A 1 88 ? 1.267 -12.977 -5.602 1.00 84.69 88 CYS A N 1
ATOM 667 C CA . CYS A 1 88 ? 0.999 -12.092 -6.736 1.00 84.69 88 CYS A CA 1
ATOM 668 C C . CYS A 1 88 ? -0.289 -11.251 -6.623 1.00 84.69 88 CYS A C 1
ATOM 670 O O . CYS A 1 88 ? -1.014 -11.046 -7.605 1.00 84.69 88 CYS A O 1
ATOM 672 N N . ASP A 1 89 ? -0.595 -10.749 -5.424 1.00 92.19 89 ASP A N 1
ATOM 673 C CA . ASP A 1 89 ? -1.725 -9.848 -5.207 1.00 92.19 89 ASP A CA 1
ATOM 674 C C . ASP A 1 89 ? -1.418 -8.445 -5.740 1.00 92.19 89 ASP A C 1
ATOM 676 O O . ASP A 1 89 ? -0.530 -7.744 -5.261 1.00 92.19 89 ASP A O 1
ATOM 680 N N . HIS A 1 90 ? -2.211 -8.020 -6.716 1.00 93.44 90 HIS A N 1
ATOM 681 C CA . HIS A 1 90 ? -2.191 -6.666 -7.251 1.00 93.44 90 HIS A CA 1
ATOM 682 C C . HIS A 1 90 ? -3.292 -5.842 -6.596 1.00 93.44 90 HIS A C 1
ATOM 684 O O . HIS A 1 90 ? -4.362 -6.377 -6.287 1.00 93.44 90 HIS A O 1
ATOM 690 N N . TYR A 1 91 ? -3.083 -4.534 -6.456 1.00 95.56 91 TYR A N 1
ATOM 691 C CA . TYR A 1 91 ? -4.051 -3.653 -5.811 1.00 95.56 91 TYR A CA 1
ATOM 692 C C . TYR A 1 91 ? -4.374 -2.435 -6.653 1.00 95.56 91 TYR A C 1
ATOM 694 O O . TYR A 1 91 ? -3.478 -1.688 -7.029 1.00 95.56 91 TYR A O 1
ATOM 702 N N . LEU A 1 92 ? -5.662 -2.184 -6.869 1.00 94.19 92 LEU A N 1
ATOM 703 C CA . LEU A 1 92 ? -6.127 -0.910 -7.397 1.00 94.19 92 LEU A CA 1
ATOM 704 C C . LEU A 1 92 ? -6.486 0.026 -6.238 1.00 94.19 92 LEU A C 1
ATOM 706 O O . LEU A 1 92 ? -7.288 -0.328 -5.366 1.00 94.19 92 LEU A O 1
ATOM 710 N N . SER A 1 93 ? -5.882 1.207 -6.239 1.00 95.62 93 SER A N 1
ATOM 711 C CA . SER A 1 93 ? -5.995 2.229 -5.203 1.00 95.62 93 SER A CA 1
ATOM 712 C C . SER A 1 93 ? -7.078 3.251 -5.539 1.00 95.62 93 SER A C 1
ATOM 714 O O . SER A 1 93 ? -7.237 3.674 -6.690 1.00 95.62 93 SER A O 1
ATOM 716 N N . TYR A 1 94 ? -7.811 3.664 -4.509 1.00 94.31 94 TYR A N 1
ATOM 717 C CA . TYR A 1 94 ? -8.870 4.657 -4.584 1.00 94.31 94 TYR A CA 1
ATOM 718 C C . TYR A 1 94 ? -8.671 5.743 -3.534 1.00 94.31 94 TYR A C 1
ATOM 720 O O . TYR A 1 94 ? -8.477 5.430 -2.358 1.00 94.31 94 TYR A O 1
ATOM 728 N N . LEU A 1 95 ? -8.828 7.003 -3.937 1.00 96.19 95 LEU A N 1
ATOM 729 C CA . LEU A 1 95 ? -8.801 8.152 -3.033 1.00 96.19 95 LEU A CA 1
ATOM 730 C C . LEU A 1 95 ? -9.983 8.108 -2.046 1.00 96.19 95 LEU A C 1
ATOM 732 O O . LEU A 1 95 ? -11.117 7.831 -2.450 1.00 96.19 95 LEU A O 1
ATOM 736 N N . LEU A 1 96 ? -9.727 8.397 -0.768 1.00 91.62 96 LEU A N 1
ATOM 737 C CA . LEU A 1 96 ? -10.725 8.430 0.312 1.00 91.62 96 LEU A CA 1
ATOM 738 C C . LEU A 1 96 ? -10.818 9.766 1.056 1.00 91.62 96 LEU A C 1
ATOM 740 O O . LEU A 1 96 ? -11.900 10.102 1.526 1.00 91.62 96 LEU A O 1
ATOM 744 N N . ASP A 1 97 ? -9.682 10.447 1.221 1.00 83.31 97 ASP A N 1
ATOM 745 C CA . ASP A 1 97 ? -9.482 11.672 2.012 1.00 83.31 97 ASP A CA 1
ATOM 746 C C . ASP A 1 97 ? -10.331 11.769 3.301 1.00 83.31 97 ASP A C 1
ATOM 748 O O . ASP A 1 97 ? -11.297 12.530 3.413 1.00 83.31 97 ASP A O 1
ATOM 752 N N . LYS A 1 98 ? -9.995 10.934 4.293 1.00 88.56 98 LYS A N 1
ATOM 753 C CA . LYS A 1 98 ? -10.671 10.885 5.596 1.00 88.56 98 LYS A CA 1
ATOM 754 C C . LYS A 1 98 ? -9.719 11.313 6.710 1.00 88.56 98 LYS A C 1
ATOM 756 O O . LYS A 1 98 ? -8.820 10.559 7.083 1.00 88.56 98 LYS A O 1
ATOM 761 N N . SER A 1 99 ? -9.963 12.478 7.307 1.00 91.50 99 SER A N 1
ATOM 762 C CA . SER A 1 99 ? -9.245 12.916 8.510 1.00 91.50 99 SER A CA 1
ATOM 763 C C . SER A 1 99 ? -9.487 11.971 9.690 1.00 91.50 99 SER A C 1
ATOM 765 O O . SER A 1 99 ? -10.584 11.422 9.857 1.00 91.50 99 SER A O 1
ATOM 767 N N . ILE A 1 100 ? -8.465 11.812 10.528 1.00 93.50 100 ILE A N 1
ATOM 768 C CA . ILE A 1 100 ? -8.515 11.020 11.759 1.00 93.50 100 ILE A CA 1
ATOM 769 C C . ILE A 1 100 ? -7.935 11.822 12.923 1.00 93.50 100 ILE A C 1
ATOM 771 O O . ILE A 1 100 ? -7.205 12.791 12.722 1.00 93.50 100 ILE A O 1
ATOM 775 N N . ASN A 1 101 ? -8.229 11.386 14.147 1.00 94.31 101 ASN A N 1
ATOM 776 C CA . ASN A 1 101 ? -7.428 11.813 15.288 1.00 94.31 101 ASN A CA 1
ATOM 777 C C . ASN A 1 101 ? -6.004 11.264 15.107 1.00 94.31 101 ASN A C 1
ATOM 779 O O . ASN A 1 101 ? -5.890 10.089 14.747 1.00 94.31 101 ASN A O 1
ATOM 783 N N . PRO A 1 102 ? -4.952 12.068 15.347 1.00 96.19 102 PRO A N 1
ATOM 784 C CA . PRO A 1 102 ? -3.578 11.623 15.178 1.00 96.19 102 PRO A CA 1
ATOM 785 C C . PRO A 1 102 ? -3.271 10.333 15.948 1.00 96.19 102 PRO A C 1
ATOM 787 O O . PRO A 1 102 ? -3.633 10.208 17.118 1.00 96.19 102 PRO A O 1
ATOM 790 N N . ILE A 1 103 ? -2.599 9.380 15.297 1.00 96.62 103 ILE A N 1
ATOM 791 C CA . ILE A 1 103 ? -2.217 8.089 15.896 1.00 96.62 103 ILE A CA 1
ATOM 792 C C . ILE A 1 103 ? -0.695 7.973 15.890 1.00 96.62 103 ILE A C 1
ATOM 794 O O . ILE A 1 103 ? -0.093 8.006 14.821 1.00 96.62 103 ILE A O 1
ATOM 798 N N . GLY A 1 104 ? -0.076 7.817 17.061 1.00 96.44 104 GLY A N 1
ATOM 799 C CA . GLY A 1 104 ? 1.363 7.566 17.175 1.00 96.44 104 GLY A CA 1
ATOM 800 C C . GLY A 1 104 ? 1.699 6.095 16.932 1.00 96.44 104 GLY A C 1
ATOM 801 O O . GLY A 1 104 ? 1.055 5.218 17.502 1.00 96.44 104 GLY A O 1
ATOM 802 N N . VAL A 1 105 ? 2.697 5.813 16.101 1.00 96.94 105 VAL A N 1
ATOM 803 C CA . VAL A 1 105 ? 3.202 4.460 15.824 1.00 96.94 105 VAL A CA 1
ATOM 804 C C . VAL A 1 105 ? 4.724 4.472 15.747 1.00 96.94 105 VAL A C 1
ATOM 806 O O . VAL A 1 105 ? 5.306 5.470 15.333 1.00 96.94 105 VAL A O 1
ATOM 809 N N . VAL A 1 106 ? 5.361 3.347 16.068 1.00 97.00 106 VAL A N 1
ATOM 810 C CA . VAL A 1 106 ? 6.784 3.127 15.771 1.00 97.00 106 VAL A CA 1
ATOM 811 C C . VAL A 1 106 ? 6.875 2.190 14.579 1.00 97.00 106 VAL A C 1
ATOM 813 O O . VAL A 1 106 ? 6.242 1.131 14.587 1.00 97.00 106 VAL A O 1
ATOM 816 N N . LEU A 1 107 ? 7.638 2.572 13.559 1.00 97.19 107 LEU A N 1
ATOM 817 C CA . LEU A 1 107 ? 7.852 1.767 12.360 1.00 97.19 107 LEU A CA 1
ATOM 818 C C . LEU A 1 107 ? 9.324 1.407 12.215 1.00 97.19 107 LEU A C 1
ATOM 820 O O . LEU A 1 107 ? 10.201 2.228 12.482 1.00 97.19 107 LEU A O 1
ATOM 824 N N . ARG A 1 108 ? 9.573 0.184 11.756 1.00 96.50 108 ARG A N 1
ATOM 825 C CA . ARG A 1 108 ? 10.900 -0.316 11.408 1.00 96.50 108 ARG A CA 1
ATOM 826 C C . ARG A 1 108 ? 10.804 -1.098 10.109 1.00 96.50 108 ARG A C 1
ATOM 828 O O . ARG A 1 108 ? 9.906 -1.923 9.942 1.00 96.50 108 ARG A O 1
ATOM 835 N N . ASP A 1 109 ? 11.756 -0.885 9.219 1.00 96.06 109 ASP A N 1
ATOM 836 C CA . ASP A 1 109 ? 11.916 -1.702 8.023 1.00 96.06 109 ASP A CA 1
ATOM 837 C C . ASP A 1 109 ? 13.411 -1.843 7.682 1.00 96.06 109 ASP A C 1
ATOM 839 O O . ASP A 1 109 ? 14.287 -1.588 8.504 1.00 96.06 109 ASP A O 1
ATOM 843 N N . GLN A 1 110 ? 13.727 -2.291 6.474 1.00 92.88 110 GLN A N 1
ATOM 844 C CA . GLN A 1 110 ? 15.112 -2.405 6.006 1.00 92.88 110 GLN A CA 1
ATOM 845 C C . GLN A 1 110 ? 15.824 -1.059 5.750 1.00 92.88 110 GLN A C 1
ATOM 847 O O . GLN A 1 110 ? 17.032 -1.039 5.519 1.00 92.88 110 GLN A O 1
ATOM 852 N N . PHE A 1 111 ? 15.093 0.054 5.708 1.00 93.19 111 PHE A N 1
ATOM 853 C CA . PHE A 1 111 ? 15.617 1.394 5.465 1.00 93.19 111 PHE A CA 1
ATOM 854 C C . PHE A 1 111 ? 15.689 2.233 6.741 1.00 93.19 111 PHE A C 1
ATOM 856 O O . PHE A 1 111 ? 16.458 3.194 6.788 1.00 93.19 111 PHE A O 1
ATOM 863 N N . ILE A 1 112 ? 14.904 1.936 7.767 1.00 93.19 112 ILE A N 1
ATOM 864 C CA . ILE A 1 112 ? 14.927 2.706 9.010 1.00 93.19 112 ILE A CA 1
ATOM 865 C C . ILE A 1 112 ? 14.968 1.797 10.233 1.00 93.19 112 ILE A C 1
ATOM 867 O O . ILE A 1 112 ? 14.280 0.779 10.307 1.00 93.19 112 ILE A O 1
ATOM 871 N N . ASP A 1 113 ? 15.745 2.224 11.224 1.00 94.50 113 ASP A N 1
ATOM 872 C CA . ASP A 1 113 ? 15.616 1.744 12.596 1.00 94.50 113 ASP A CA 1
ATOM 873 C C . ASP A 1 113 ? 14.246 2.146 13.176 1.00 94.50 113 ASP A C 1
ATOM 875 O O . ASP A 1 113 ? 13.569 3.002 12.592 1.00 94.50 113 ASP A O 1
ATOM 879 N N . PRO A 1 114 ? 13.808 1.554 14.307 1.00 95.56 114 PRO A N 1
ATOM 880 C CA . PRO A 1 114 ? 12.566 1.943 14.970 1.00 95.56 114 PRO A CA 1
ATOM 881 C C . PRO A 1 114 ? 12.427 3.464 15.096 1.00 95.56 114 PRO A C 1
ATOM 883 O O . PRO A 1 114 ? 13.193 4.112 15.804 1.00 95.56 114 PRO A O 1
ATOM 886 N N . THR A 1 115 ? 11.454 4.023 14.380 1.00 94.88 115 THR A N 1
ATOM 887 C CA . THR A 1 115 ? 11.244 5.469 14.258 1.00 94.88 115 THR A CA 1
ATOM 888 C C . THR A 1 115 ? 9.789 5.811 14.549 1.00 94.88 115 THR A C 1
ATOM 890 O O . THR A 1 115 ? 8.878 5.153 14.037 1.00 94.88 115 THR A O 1
ATOM 893 N N . ASP A 1 116 ? 9.569 6.855 15.346 1.00 95.12 116 ASP A N 1
ATOM 894 C CA . ASP A 1 116 ? 8.239 7.374 15.657 1.00 95.12 116 ASP A CA 1
ATOM 895 C C . ASP A 1 116 ? 7.618 8.116 14.465 1.00 95.12 116 ASP A C 1
ATOM 897 O O . ASP A 1 116 ? 8.234 8.979 13.832 1.00 95.12 116 ASP A O 1
ATOM 901 N N . PHE A 1 117 ? 6.349 7.822 14.196 1.00 96.06 117 PHE A N 1
ATOM 902 C CA . PHE A 1 117 ? 5.523 8.520 13.221 1.00 96.06 117 PHE A CA 1
ATOM 903 C C . PHE A 1 117 ? 4.144 8.824 13.790 1.00 96.06 117 PHE A C 1
ATOM 905 O O . PHE A 1 117 ? 3.599 8.078 14.602 1.00 96.06 117 PHE A O 1
ATOM 912 N N . THR A 1 118 ? 3.532 9.880 13.261 1.00 96.12 118 THR A N 1
ATOM 913 C CA . THR A 1 118 ? 2.133 10.213 13.528 1.00 96.12 118 THR A CA 1
ATOM 914 C C . THR A 1 118 ? 1.306 10.004 12.264 1.00 96.12 118 THR A C 1
ATOM 916 O O . THR A 1 118 ? 1.639 10.529 11.206 1.00 96.12 118 THR A O 1
ATOM 919 N N . LEU A 1 119 ? 0.216 9.245 12.346 1.00 96.69 119 LEU A N 1
ATOM 920 C CA . LEU A 1 119 ? -0.749 9.063 11.259 1.00 96.69 119 LEU A CA 1
ATOM 921 C C . LEU A 1 119 ? -1.804 10.170 11.333 1.00 96.69 119 LEU A C 1
ATOM 923 O O . LEU A 1 119 ? -2.391 10.349 12.397 1.00 96.69 119 LEU A O 1
ATOM 927 N N . VAL A 1 120 ? -2.078 10.881 10.234 1.00 96.00 120 VAL A N 1
ATOM 928 C CA . VAL A 1 120 ? -2.959 12.077 10.261 1.00 96.00 120 VAL A CA 1
ATOM 929 C C . VAL A 1 120 ? -4.238 11.981 9.435 1.00 96.00 120 VAL A C 1
ATOM 931 O O . VAL A 1 120 ? -5.224 12.646 9.750 1.00 96.00 120 VAL A O 1
ATOM 934 N N . LEU A 1 121 ? -4.263 11.151 8.395 1.00 95.69 121 LEU A N 1
ATOM 935 C CA . LEU A 1 121 ? -5.463 10.895 7.596 1.00 95.69 121 LEU A CA 1
ATOM 936 C C . LEU A 1 121 ? -5.358 9.549 6.881 1.00 95.69 121 LEU A C 1
ATOM 938 O O . LEU A 1 121 ? -4.260 9.047 6.627 1.00 95.69 121 LEU A O 1
ATOM 942 N N . ILE A 1 122 ? -6.512 8.981 6.548 1.00 97.38 122 ILE A N 1
ATOM 943 C CA . ILE A 1 122 ? -6.638 7.814 5.680 1.00 97.38 122 ILE A CA 1
ATOM 944 C C . ILE A 1 122 ? -6.842 8.341 4.263 1.00 97.38 122 ILE A C 1
ATOM 946 O O . ILE A 1 122 ? -7.895 8.895 3.943 1.00 97.38 122 ILE A O 1
ATOM 950 N N . GLU A 1 123 ? -5.824 8.194 3.419 1.00 96.81 123 GLU A N 1
ATOM 951 C CA . GLU A 1 123 ? -5.818 8.833 2.101 1.00 96.81 123 GLU A CA 1
ATOM 952 C C . GLU A 1 123 ? -6.332 7.891 1.018 1.00 96.81 123 GLU A C 1
ATOM 954 O O . GLU A 1 123 ? -7.027 8.331 0.104 1.00 96.81 123 GLU A O 1
ATOM 959 N N . ARG A 1 124 ? -6.017 6.592 1.125 1.00 97.19 124 ARG A N 1
ATOM 960 C CA . ARG A 1 124 ? -6.311 5.607 0.076 1.00 97.19 124 ARG A CA 1
ATOM 961 C C . ARG A 1 124 ? -6.862 4.300 0.614 1.00 97.19 124 ARG A C 1
ATOM 963 O O . ARG A 1 124 ? -6.510 3.856 1.708 1.00 97.19 124 ARG A O 1
ATOM 970 N N . LEU A 1 125 ? -7.69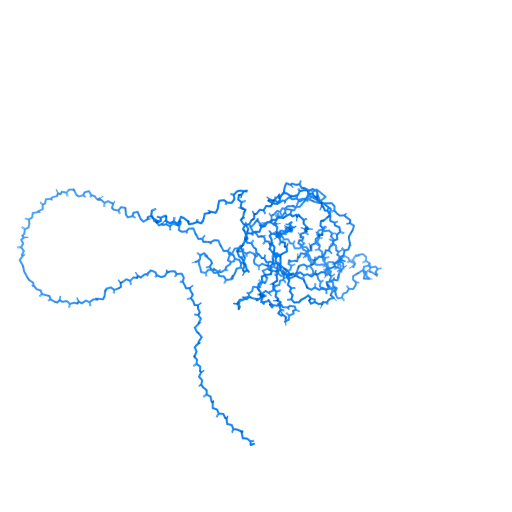0 3.671 -0.213 1.00 96.88 125 LEU A N 1
ATOM 971 C CA . LEU A 1 125 ? -8.112 2.283 -0.098 1.00 96.88 125 LEU A CA 1
ATOM 972 C C . LEU A 1 125 ? -7.543 1.497 -1.277 1.00 96.88 125 LEU A C 1
ATOM 974 O O . LEU A 1 125 ? -7.884 1.779 -2.421 1.00 96.88 125 LEU A O 1
ATOM 978 N N . LEU A 1 126 ? -6.765 0.466 -0.989 1.00 97.62 126 LEU A N 1
ATOM 979 C CA . LEU A 1 126 ? -6.220 -0.466 -1.964 1.00 97.62 126 LEU A CA 1
ATOM 980 C C . LEU A 1 126 ? -7.069 -1.739 -1.958 1.00 97.62 126 LEU A C 1
ATOM 982 O O . LEU A 1 126 ? -7.177 -2.420 -0.934 1.00 97.62 126 LEU A O 1
ATOM 986 N N . ASN A 1 127 ? -7.672 -2.065 -3.099 1.00 95.19 127 ASN A N 1
ATOM 987 C CA . ASN A 1 127 ? -8.472 -3.275 -3.274 1.00 95.19 127 ASN A CA 1
ATOM 988 C C . ASN A 1 127 ? -7.706 -4.304 -4.111 1.00 95.19 127 ASN A C 1
ATOM 990 O O . ASN A 1 127 ? -7.226 -3.922 -5.181 1.00 95.19 127 ASN A O 1
ATOM 994 N N . PRO A 1 128 ? -7.678 -5.593 -3.718 1.00 94.44 128 PRO A N 1
ATOM 995 C CA . PRO A 1 128 ? -7.211 -6.665 -4.586 1.00 94.44 128 PRO A CA 1
ATOM 996 C C . PRO A 1 128 ? -7.907 -6.616 -5.935 1.00 94.44 128 PRO A C 1
ATOM 998 O O . PRO A 1 128 ? -9.137 -6.496 -6.018 1.00 94.44 128 PRO A O 1
ATOM 1001 N N . VAL A 1 129 ? -7.126 -6.727 -6.997 1.00 89.38 129 VAL A N 1
ATOM 1002 C CA . VAL A 1 129 ? -7.619 -6.582 -8.359 1.00 89.38 129 VAL A CA 1
ATOM 1003 C C . VAL A 1 129 ? -7.172 -7.756 -9.210 1.00 89.38 129 VAL A C 1
ATOM 1005 O O . VAL A 1 129 ? -6.056 -8.254 -9.076 1.00 89.38 129 VAL A O 1
ATOM 1008 N N . ARG A 1 130 ? -8.062 -8.209 -10.098 1.00 87.88 130 ARG A N 1
ATOM 1009 C CA . ARG A 1 130 ? -7.658 -9.083 -11.191 1.00 87.88 130 ARG A CA 1
ATOM 1010 C C . ARG A 1 130 ? -7.050 -8.199 -12.267 1.00 87.88 130 ARG A C 1
ATOM 1012 O O . ARG A 1 130 ? -7.763 -7.378 -12.837 1.00 87.88 130 ARG A O 1
ATOM 1019 N N . LYS A 1 131 ? -5.768 -8.378 -12.556 1.00 84.38 131 LYS A N 1
ATOM 1020 C CA . LYS A 1 131 ? -5.062 -7.620 -13.592 1.00 84.38 131 LYS A CA 1
ATOM 1021 C C . LYS A 1 131 ? -5.001 -8.425 -14.884 1.00 84.38 131 LYS A C 1
ATOM 1023 O O . LYS A 1 131 ? -4.711 -9.616 -14.865 1.00 84.38 131 LYS A O 1
ATOM 1028 N N . LEU A 1 132 ? -5.248 -7.761 -16.007 1.00 81.56 132 LEU A N 1
ATOM 1029 C CA . LEU A 1 132 ? -4.901 -8.258 -17.336 1.00 81.56 132 LEU A CA 1
ATOM 1030 C C . LEU A 1 132 ? -3.680 -7.496 -17.850 1.00 81.56 132 LEU A C 1
ATOM 1032 O O . LEU A 1 132 ? -3.666 -6.268 -17.775 1.00 81.56 132 LEU A O 1
ATOM 1036 N N . HIS A 1 133 ? -2.670 -8.207 -18.344 1.00 76.88 133 HIS A N 1
ATOM 1037 C CA . HIS A 1 133 ? -1.443 -7.616 -18.880 1.00 76.88 133 HIS A CA 1
ATOM 1038 C C . HIS A 1 133 ? -0.814 -8.566 -19.896 1.00 76.88 133 HIS A C 1
ATOM 1040 O O . HIS A 1 133 ? -0.694 -9.749 -19.606 1.00 76.88 133 HIS A O 1
ATOM 1046 N N . GLU A 1 134 ? -0.487 -8.064 -21.090 1.00 78.25 134 GLU A N 1
ATOM 1047 C CA . GLU A 1 134 ? 0.108 -8.860 -22.182 1.00 78.25 134 GLU A CA 1
ATOM 1048 C C . GLU A 1 134 ? -0.669 -10.151 -22.517 1.00 78.25 134 GLU A C 1
ATOM 1050 O O . GLU A 1 134 ? -0.107 -11.191 -22.834 1.00 78.25 134 GLU A O 1
ATOM 1055 N N . GLY A 1 135 ? -2.004 -10.101 -22.428 1.00 76.88 135 GLY A N 1
ATOM 1056 C CA . GLY A 1 135 ? -2.872 -11.262 -22.670 1.00 76.88 135 GLY A CA 1
ATOM 1057 C C . GLY A 1 135 ? -2.974 -12.246 -21.497 1.00 76.88 135 GLY A C 1
ATOM 1058 O O . GLY A 1 135 ? -3.840 -13.120 -21.521 1.00 76.88 135 GLY A O 1
ATOM 1059 N N . LEU A 1 136 ? -2.177 -12.062 -20.444 1.00 80.38 136 LEU A N 1
ATOM 1060 C CA . LEU A 1 136 ? -2.202 -12.863 -19.223 1.00 80.38 136 LEU A CA 1
ATOM 1061 C C . LEU A 1 136 ? -3.164 -12.288 -18.184 1.00 80.38 136 LEU A C 1
ATOM 1063 O O . LEU A 1 136 ? -3.453 -11.087 -18.155 1.00 80.38 136 LEU A O 1
ATOM 1067 N N . ALA A 1 137 ? -3.663 -13.168 -17.316 1.00 83.75 137 ALA A N 1
ATOM 1068 C CA . ALA A 1 137 ? -4.588 -12.832 -16.246 1.00 83.75 137 ALA A CA 1
ATOM 1069 C C . ALA A 1 137 ? -4.029 -13.184 -14.869 1.00 83.75 137 ALA A C 1
ATOM 1071 O O . ALA A 1 137 ? -3.851 -14.352 -14.540 1.00 83.75 137 ALA A O 1
ATOM 1072 N N . PHE A 1 138 ? -3.882 -12.166 -14.031 1.00 85.12 138 PHE A N 1
ATOM 1073 C CA . PHE A 1 138 ? -3.392 -12.265 -12.663 1.00 85.12 138 PHE A CA 1
ATOM 1074 C C . PHE A 1 138 ? -4.582 -12.132 -11.717 1.00 85.12 138 PHE A C 1
ATOM 1076 O O . PHE A 1 138 ? -5.111 -11.036 -11.525 1.00 85.12 138 PHE A O 1
ATOM 1083 N N . ASN A 1 139 ? -5.059 -13.253 -11.175 1.00 88.31 139 ASN A N 1
ATOM 1084 C CA . ASN A 1 139 ? -6.151 -13.255 -10.200 1.00 88.31 139 ASN A CA 1
ATOM 1085 C C . ASN A 1 139 ? -5.598 -13.016 -8.785 1.00 88.31 139 ASN A C 1
ATOM 1087 O O . ASN A 1 139 ? -4.568 -13.602 -8.448 1.00 88.31 139 ASN A O 1
ATOM 1091 N N . PRO A 1 140 ? -6.289 -12.232 -7.936 1.00 89.88 140 PRO A N 1
ATOM 1092 C CA . PRO A 1 140 ? -5.860 -12.039 -6.557 1.00 89.88 140 PRO A CA 1
ATOM 1093 C C . PRO A 1 140 ? -5.903 -13.373 -5.804 1.00 89.88 140 PRO A C 1
ATOM 1095 O O . PRO A 1 140 ? -6.930 -14.058 -5.794 1.00 89.88 140 PRO A O 1
ATOM 1098 N N . LYS A 1 141 ? -4.794 -13.724 -5.154 1.00 90.38 141 LYS A N 1
ATOM 1099 C CA . LYS A 1 141 ? -4.664 -14.898 -4.284 1.00 90.38 141 LYS A CA 1
ATOM 1100 C C . LYS A 1 141 ? -5.391 -14.665 -2.958 1.00 90.38 141 LYS A C 1
ATOM 1102 O O . LYS A 1 141 ? -5.978 -15.597 -2.412 1.00 90.38 141 LYS A O 1
ATOM 1107 N N . ARG A 1 142 ? -5.420 -13.419 -2.459 1.00 91.94 142 ARG A N 1
ATOM 1108 C CA . ARG A 1 142 ? -6.136 -13.024 -1.230 1.00 91.94 142 ARG A CA 1
ATOM 1109 C C . ARG A 1 142 ? -7.200 -11.956 -1.525 1.00 91.94 142 ARG A C 1
ATOM 1111 O O . ARG A 1 142 ? -7.030 -10.792 -1.169 1.00 91.94 142 ARG A O 1
ATOM 1118 N N . PRO A 1 143 ? -8.364 -12.323 -2.096 1.00 91.56 143 PRO A N 1
ATOM 1119 C CA . PRO A 1 143 ? -9.394 -11.361 -2.515 1.00 91.56 143 PRO A CA 1
ATOM 1120 C C . PRO A 1 143 ? -10.030 -10.554 -1.368 1.00 91.56 143 PRO A C 1
ATOM 1122 O O . PRO A 1 143 ? -10.686 -9.545 -1.616 1.00 91.56 143 PRO A O 1
ATOM 1125 N N . ASN A 1 144 ? -9.848 -10.986 -0.115 1.00 91.62 144 ASN A N 1
ATOM 1126 C CA . ASN A 1 144 ? -10.360 -10.299 1.073 1.00 91.62 144 ASN A CA 1
ATOM 1127 C C . ASN A 1 144 ? -9.317 -9.408 1.771 1.00 91.62 144 ASN A C 1
ATOM 1129 O O . ASN A 1 144 ? -9.679 -8.673 2.692 1.00 91.62 144 ASN A O 1
ATOM 1133 N N . LEU A 1 145 ? -8.048 -9.444 1.354 1.00 95.38 145 LEU A N 1
ATOM 1134 C CA . LEU A 1 145 ? -6.990 -8.621 1.935 1.00 95.38 145 LEU A CA 1
ATOM 1135 C C . LEU A 1 145 ? -6.987 -7.247 1.278 1.00 95.38 145 LEU A C 1
ATOM 1137 O O . LEU A 1 145 ? -6.525 -7.113 0.163 1.00 95.38 145 LEU A O 1
ATOM 1141 N N . HIS A 1 146 ? -7.480 -6.216 1.945 1.00 96.88 146 HIS A N 1
ATOM 1142 C CA . HIS A 1 146 ? -7.391 -4.848 1.434 1.00 96.88 146 HIS A CA 1
ATOM 1143 C C . HIS A 1 146 ? -6.324 -4.091 2.214 1.00 96.88 146 HIS A C 1
ATOM 1145 O O . HIS A 1 146 ? -5.845 -4.580 3.238 1.00 96.88 146 HIS A O 1
ATOM 1151 N N . TYR A 1 147 ? -5.992 -2.881 1.774 1.00 98.38 147 TYR A N 1
ATOM 1152 C CA . TYR A 1 147 ? -5.142 -1.991 2.555 1.00 98.38 147 TYR A CA 1
ATOM 1153 C C . TYR A 1 147 ? -5.735 -0.596 2.683 1.00 98.38 147 TYR A C 1
ATOM 1155 O O . TYR A 1 147 ? -6.291 -0.053 1.729 1.00 98.38 147 TYR A O 1
ATOM 1163 N N . LEU A 1 148 ? -5.576 0.006 3.859 1.00 98.19 148 LEU A N 1
ATOM 1164 C CA . LEU A 1 148 ? -5.695 1.451 4.031 1.00 98.19 148 LEU A CA 1
ATOM 1165 C C . LEU A 1 148 ? -4.312 2.075 4.074 1.00 98.19 148 LEU A C 1
ATOM 1167 O O . LEU A 1 148 ? -3.452 1.594 4.814 1.00 98.19 148 LEU A O 1
ATOM 1171 N N . ALA A 1 149 ? -4.136 3.156 3.315 1.00 98.31 149 ALA A N 1
ATOM 1172 C CA . ALA A 1 149 ? -2.943 3.987 3.367 1.00 98.31 149 ALA A CA 1
ATOM 1173 C C . ALA A 1 149 ? -3.154 5.152 4.336 1.00 98.31 149 ALA A C 1
ATOM 1175 O O . ALA A 1 149 ? -3.925 6.080 4.066 1.00 98.31 149 ALA A O 1
ATOM 1176 N N . TYR A 1 150 ? -2.441 5.102 5.455 1.00 98.12 150 TYR A N 1
ATOM 1177 C CA . TYR A 1 150 ? -2.387 6.169 6.442 1.00 98.12 150 TYR A CA 1
ATOM 1178 C C . TYR A 1 150 ? -1.245 7.114 6.110 1.00 98.12 150 TYR A C 1
ATOM 1180 O O . TYR A 1 150 ? -0.088 6.695 6.034 1.00 98.12 150 TYR A O 1
ATOM 1188 N N . ARG A 1 151 ? -1.559 8.395 5.923 1.00 97.00 151 ARG A N 1
ATOM 1189 C CA . ARG A 1 151 ? -0.559 9.429 5.671 1.00 97.00 151 ARG A CA 1
ATOM 1190 C C . ARG A 1 151 ? 0.269 9.662 6.927 1.00 97.00 151 ARG A C 1
ATOM 1192 O O . ARG A 1 151 ? -0.284 9.969 7.985 1.00 97.00 151 ARG A O 1
ATOM 1199 N N . LEU A 1 152 ? 1.585 9.566 6.775 1.00 95.81 152 LEU A N 1
ATOM 1200 C CA . LEU A 1 152 ? 2.538 9.912 7.820 1.00 95.81 152 LEU A CA 1
ATOM 1201 C C . LEU A 1 152 ? 2.720 11.431 7.880 1.00 95.81 152 LEU A C 1
ATOM 1203 O O . LEU A 1 152 ? 3.009 12.078 6.871 1.00 95.81 152 LEU A O 1
ATOM 1207 N N . GLN A 1 153 ? 2.596 11.986 9.077 1.00 91.50 153 GLN A N 1
ATOM 1208 C CA . GLN A 1 153 ? 3.113 13.289 9.454 1.00 91.50 153 GLN A CA 1
ATOM 1209 C C . GLN A 1 153 ? 4.543 13.074 9.941 1.00 91.50 153 GLN A C 1
ATOM 1211 O O . GLN A 1 153 ? 4.770 12.714 11.091 1.00 91.50 153 GLN A O 1
ATOM 1216 N N . SER A 1 154 ? 5.517 13.232 9.051 1.00 72.56 154 SER A N 1
ATOM 1217 C CA . SER A 1 154 ? 6.919 13.280 9.455 1.00 72.56 154 SER A CA 1
ATOM 1218 C C . SER A 1 154 ? 7.777 14.004 8.427 1.00 72.56 154 SER A C 1
ATOM 1220 O O . SER A 1 154 ? 7.564 13.896 7.218 1.00 72.56 154 SER A O 1
ATOM 1222 N N . SER A 1 155 ? 8.747 14.738 8.965 1.00 61.84 155 SER A N 1
ATOM 1223 C CA . SER A 1 155 ? 9.889 15.357 8.297 1.00 61.84 155 SER A CA 1
ATOM 1224 C C . SER A 1 155 ? 11.206 14.711 8.752 1.00 61.84 155 SER A C 1
ATOM 1226 O O . SER A 1 155 ? 12.241 15.374 8.723 1.00 61.84 155 SER A O 1
ATOM 1228 N N . ALA A 1 156 ? 11.174 13.466 9.250 1.00 67.94 156 ALA A N 1
ATOM 1229 C CA . ALA A 1 156 ? 12.381 12.756 9.657 1.00 67.94 156 ALA A CA 1
ATOM 1230 C C . ALA A 1 156 ? 13.371 12.740 8.489 1.00 67.94 156 ALA A C 1
ATOM 1232 O O . ALA A 1 156 ? 13.015 12.345 7.375 1.00 67.94 156 ALA A O 1
ATOM 1233 N N . SER A 1 157 ? 14.596 13.206 8.744 1.00 79.25 157 SER A N 1
ATOM 1234 C CA . SER A 1 157 ? 15.666 13.185 7.755 1.00 79.25 157 SER A CA 1
ATOM 1235 C C . SER A 1 157 ? 15.882 11.748 7.303 1.00 79.25 157 SER A C 1
ATOM 1237 O O . SER A 1 157 ? 16.315 10.899 8.078 1.00 79.25 157 SER A O 1
ATOM 1239 N N . PHE A 1 158 ? 15.557 11.476 6.047 1.00 89.62 158 PHE A N 1
ATOM 1240 C CA . PHE A 1 158 ? 15.811 10.197 5.413 1.00 89.62 158 PHE A CA 1
ATOM 1241 C C . PHE A 1 158 ? 16.980 10.371 4.458 1.00 89.62 158 PHE A C 1
ATOM 1243 O O . PHE A 1 158 ? 16.968 11.266 3.614 1.00 89.62 158 PHE A O 1
ATOM 1250 N N . VAL A 1 159 ? 17.997 9.525 4.600 1.00 91.25 159 VAL A N 1
ATOM 1251 C CA . VAL A 1 159 ? 19.104 9.479 3.644 1.00 91.25 159 VAL A CA 1
ATOM 1252 C C . VAL A 1 159 ? 18.622 8.701 2.421 1.00 91.25 159 VAL A C 1
ATOM 1254 O O . VAL A 1 159 ? 18.271 7.527 2.585 1.00 91.25 159 VAL A O 1
ATOM 1257 N N . PRO A 1 160 ? 18.583 9.310 1.220 1.00 92.50 160 PRO A N 1
ATOM 1258 C CA . PRO A 1 160 ? 18.112 8.621 0.030 1.00 92.50 160 PRO A CA 1
ATOM 1259 C C . PRO A 1 160 ? 18.923 7.355 -0.269 1.00 92.50 160 PRO A C 1
ATOM 1261 O O . PRO A 1 160 ? 20.132 7.314 -0.031 1.00 92.50 160 PRO A O 1
ATOM 1264 N N . ARG A 1 161 ? 18.265 6.313 -0.788 1.00 91.81 161 ARG A N 1
ATOM 1265 C CA . ARG A 1 161 ? 18.901 5.017 -1.083 1.00 91.81 161 ARG A CA 1
ATOM 1266 C C . ARG A 1 161 ? 18.529 4.510 -2.461 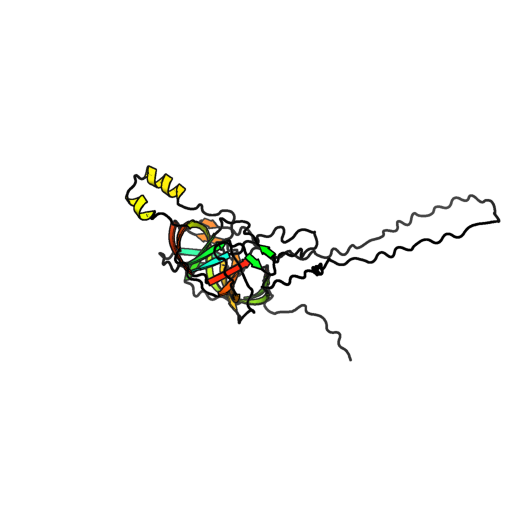1.00 91.81 161 ARG A C 1
ATOM 1268 O O . ARG A 1 161 ? 17.344 4.397 -2.767 1.00 91.81 161 ARG A O 1
ATOM 1275 N N . SER A 1 162 ? 19.529 4.139 -3.249 1.00 93.31 162 SER A N 1
ATOM 1276 C CA . SER A 1 162 ? 19.312 3.524 -4.556 1.00 93.31 162 SER A CA 1
ATOM 1277 C C . SER A 1 162 ? 19.007 2.035 -4.423 1.00 93.31 162 SER A C 1
ATOM 1279 O O . SER A 1 162 ? 19.677 1.302 -3.692 1.00 93.31 162 SER A O 1
ATOM 1281 N N . VAL A 1 163 ? 18.000 1.579 -5.155 1.00 94.31 163 VAL A N 1
ATOM 1282 C CA . VAL A 1 163 ? 17.596 0.177 -5.237 1.00 94.31 163 VAL A CA 1
ATOM 1283 C C . VAL A 1 163 ? 17.314 -0.193 -6.684 1.00 94.31 163 VAL A C 1
ATOM 1285 O O . VAL A 1 163 ? 16.824 0.628 -7.458 1.00 94.31 163 VAL A O 1
ATOM 1288 N N . LEU A 1 164 ? 17.617 -1.437 -7.042 1.00 93.00 164 LEU A N 1
ATOM 1289 C CA . LEU A 1 164 ? 17.134 -2.043 -8.275 1.00 93.00 164 LEU A CA 1
ATOM 1290 C C . LEU A 1 164 ? 15.758 -2.643 -7.988 1.00 93.00 164 LEU A C 1
ATOM 1292 O O . LEU A 1 164 ? 15.630 -3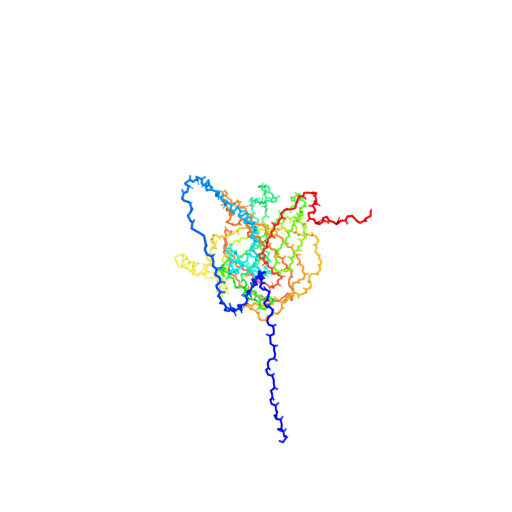.458 -7.071 1.00 93.00 164 LEU A O 1
ATOM 1296 N N . ILE A 1 165 ? 14.756 -2.236 -8.759 1.00 91.38 165 ILE A N 1
ATOM 1297 C CA . ILE A 1 165 ? 13.431 -2.848 -8.756 1.00 91.38 165 ILE A CA 1
ATOM 1298 C C . ILE A 1 165 ? 13.222 -3.662 -10.024 1.00 91.38 165 ILE A C 1
ATOM 1300 O O . ILE A 1 165 ? 13.707 -3.293 -11.096 1.00 91.38 165 ILE A O 1
ATOM 1304 N N . GLU A 1 166 ? 12.484 -4.754 -9.890 1.00 89.69 166 GLU A N 1
ATOM 1305 C CA . GLU A 1 166 ? 12.086 -5.602 -11.004 1.00 89.69 166 GLU A CA 1
ATOM 1306 C C . GLU A 1 166 ? 10.647 -6.080 -10.801 1.00 89.69 166 GLU A C 1
ATOM 1308 O O . GLU A 1 166 ? 10.290 -6.643 -9.762 1.00 89.69 166 GLU A O 1
ATOM 1313 N N . ASN A 1 167 ? 9.800 -5.789 -11.784 1.00 87.62 167 ASN A N 1
ATOM 1314 C CA . ASN A 1 167 ? 8.425 -6.256 -11.855 1.00 87.62 167 ASN A CA 1
ATOM 1315 C C . ASN A 1 167 ? 7.980 -6.369 -13.318 1.00 87.62 167 ASN A C 1
ATOM 1317 O O . ASN A 1 167 ? 8.731 -6.092 -14.249 1.00 87.62 167 ASN A O 1
ATOM 1321 N N . GLN A 1 168 ? 6.724 -6.752 -13.528 1.00 80.88 168 GLN A N 1
ATOM 1322 C CA . GLN A 1 168 ? 6.154 -6.928 -14.865 1.00 80.88 168 GLN A CA 1
ATOM 1323 C C . GLN A 1 168 ? 6.151 -5.678 -15.773 1.00 80.88 168 GLN A C 1
ATOM 1325 O O . GLN A 1 168 ? 5.833 -5.797 -16.949 1.00 80.88 168 GLN A O 1
ATOM 1330 N N . PHE A 1 169 ? 6.383 -4.474 -15.245 1.00 82.00 169 PHE A N 1
ATOM 1331 C CA . PHE A 1 169 ? 6.345 -3.231 -16.017 1.00 82.00 169 PHE A CA 1
ATOM 1332 C C . PHE A 1 169 ? 7.743 -2.721 -16.334 1.00 82.00 169 PHE A C 1
ATOM 1334 O O . PHE A 1 169 ? 7.943 -2.083 -17.367 1.00 82.00 169 PHE A O 1
ATOM 1341 N N . GLU A 1 170 ? 8.698 -2.957 -15.437 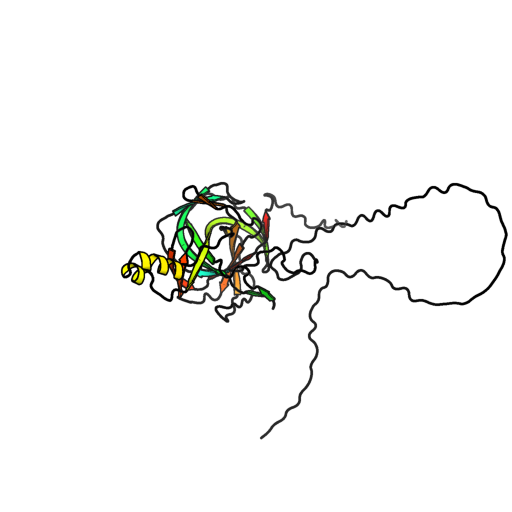1.00 78.81 170 GLU A N 1
ATOM 1342 C CA . GLU A 1 170 ? 10.046 -2.438 -15.579 1.00 78.81 170 GLU A CA 1
ATOM 1343 C C . GLU A 1 170 ? 11.074 -3.212 -14.755 1.00 78.81 170 GLU A C 1
ATOM 1345 O O . GLU A 1 170 ? 10.776 -3.856 -13.747 1.00 78.81 170 GLU A O 1
ATOM 1350 N N . ARG A 1 171 ? 12.327 -3.036 -15.167 1.00 86.69 171 ARG A N 1
ATOM 1351 C CA . ARG A 1 171 ? 13.513 -3.341 -14.382 1.00 86.69 171 ARG A CA 1
ATOM 1352 C C . ARG A 1 171 ? 14.392 -2.100 -14.367 1.00 86.69 171 ARG A C 1
ATOM 1354 O O . ARG A 1 171 ? 14.944 -1.735 -15.405 1.00 86.69 171 ARG A O 1
ATOM 1361 N N . ASN A 1 172 ? 14.473 -1.415 -13.231 1.00 86.19 172 ASN A N 1
ATOM 1362 C CA . ASN A 1 172 ? 15.038 -0.068 -13.179 1.00 86.19 172 ASN A CA 1
ATOM 1363 C C . ASN A 1 172 ? 15.686 0.254 -11.827 1.00 86.19 172 ASN A C 1
ATOM 1365 O O . ASN A 1 172 ? 15.313 -0.301 -10.795 1.00 86.19 172 ASN A O 1
ATOM 1369 N N . ILE A 1 173 ? 16.654 1.170 -11.834 1.00 90.50 173 ILE A N 1
ATOM 1370 C CA . ILE A 1 173 ? 17.258 1.709 -10.617 1.00 90.50 173 ILE A CA 1
ATOM 1371 C C . ILE A 1 173 ? 16.490 2.965 -10.216 1.00 90.50 173 ILE A C 1
ATOM 1373 O O . ILE A 1 173 ? 16.415 3.929 -10.976 1.00 90.50 173 ILE A O 1
ATOM 1377 N N . ILE A 1 174 ? 15.965 2.963 -8.997 1.00 92.00 174 ILE A N 1
ATOM 1378 C CA . ILE A 1 174 ? 15.271 4.101 -8.395 1.00 92.00 174 ILE A CA 1
ATOM 1379 C C . ILE A 1 174 ? 15.938 4.484 -7.077 1.00 92.00 174 ILE A C 1
ATOM 1381 O O . ILE A 1 174 ? 16.599 3.677 -6.427 1.00 92.00 174 ILE A O 1
ATOM 1385 N N . THR A 1 175 ? 15.736 5.721 -6.662 1.00 93.62 175 THR A N 1
ATOM 1386 C CA . THR A 1 175 ? 16.158 6.276 -5.381 1.00 93.62 175 THR A CA 1
ATOM 1387 C C . THR A 1 175 ? 14.941 6.411 -4.490 1.00 93.62 175 THR A C 1
ATOM 1389 O O . THR A 1 175 ? 13.997 7.117 -4.820 1.00 93.62 175 THR A O 1
ATOM 1392 N N . VAL A 1 176 ? 14.964 5.760 -3.339 1.00 94.44 176 VAL A N 1
ATOM 1393 C CA . VAL A 1 176 ? 13.973 5.937 -2.279 1.00 94.44 176 VAL A CA 1
ATOM 1394 C C . VAL A 1 176 ? 14.321 7.203 -1.505 1.00 94.44 176 VAL A C 1
ATOM 1396 O O . VAL A 1 176 ? 15.482 7.359 -1.133 1.00 94.44 176 VAL A O 1
ATOM 1399 N N . THR A 1 177 ? 13.362 8.100 -1.260 1.00 93.06 177 THR A N 1
ATOM 1400 C CA . THR A 1 177 ? 13.662 9.451 -0.742 1.00 93.06 177 THR A CA 1
ATOM 1401 C C . THR A 1 177 ? 13.042 9.780 0.607 1.00 93.06 177 THR A C 1
ATOM 1403 O O . THR A 1 177 ? 13.736 10.338 1.448 1.00 93.06 177 THR A O 1
ATOM 1406 N N . LYS A 1 178 ? 11.762 9.489 0.860 1.00 92.81 178 LYS A N 1
ATOM 1407 C CA . LYS A 1 178 ? 11.152 9.775 2.172 1.00 92.81 178 LYS A CA 1
ATOM 1408 C C . LYS A 1 178 ? 9.940 8.899 2.483 1.00 92.81 178 LYS A C 1
ATOM 1410 O O . LYS A 1 178 ? 9.169 8.617 1.567 1.00 92.81 178 LYS A O 1
ATOM 1415 N N . PRO A 1 179 ? 9.717 8.521 3.757 1.00 95.50 179 PRO A N 1
ATOM 1416 C CA . PRO A 1 179 ? 8.506 7.823 4.175 1.00 95.50 179 PRO A CA 1
ATOM 1417 C C . PRO A 1 179 ? 7.253 8.666 3.910 1.00 95.50 179 PRO A C 1
ATOM 1419 O O . PRO A 1 179 ? 7.224 9.870 4.178 1.00 95.50 179 PRO A O 1
ATOM 1422 N N . ARG A 1 180 ? 6.186 8.031 3.425 1.00 95.94 180 ARG A N 1
ATOM 1423 C CA . ARG A 1 180 ? 4.938 8.710 3.062 1.00 95.94 180 ARG A CA 1
ATOM 1424 C C . ARG A 1 180 ? 3.680 8.047 3.612 1.00 95.94 180 ARG A C 1
ATOM 1426 O O . ARG A 1 180 ? 2.840 8.778 4.152 1.00 95.94 180 ARG A O 1
ATOM 1433 N N . TYR A 1 181 ? 3.547 6.726 3.482 1.00 97.56 181 TYR A N 1
ATOM 1434 C CA . TYR A 1 181 ? 2.365 5.980 3.928 1.00 97.56 181 TYR A CA 1
ATOM 1435 C C . TYR A 1 181 ? 2.729 4.790 4.808 1.00 97.56 181 TYR A C 1
ATOM 1437 O O . TYR A 1 181 ? 3.711 4.103 4.550 1.00 97.56 181 TYR A O 1
ATOM 1445 N N . LEU A 1 182 ? 1.868 4.502 5.781 1.00 98.31 182 LEU A N 1
ATOM 1446 C CA . LEU A 1 182 ? 1.739 3.173 6.370 1.00 98.31 182 LEU A CA 1
ATOM 1447 C C . LEU A 1 182 ? 0.542 2.468 5.716 1.00 98.31 182 LEU A C 1
ATOM 1449 O O . LEU A 1 182 ? -0.584 2.959 5.825 1.00 98.31 182 LEU A O 1
ATOM 1453 N N . LEU A 1 183 ? 0.762 1.318 5.077 1.00 98.69 183 LEU A N 1
ATOM 1454 C CA . LEU A 1 183 ? -0.318 0.433 4.641 1.00 98.69 183 LEU A CA 1
ATOM 1455 C C . LEU A 1 183 ? -0.633 -0.590 5.722 1.00 98.69 183 LEU A C 1
ATOM 1457 O O . LEU A 1 183 ? 0.257 -1.231 6.286 1.00 98.69 183 LEU A O 1
ATOM 1461 N N . THR A 1 184 ? -1.922 -0.770 5.975 1.00 98.12 184 THR A N 1
ATOM 1462 C CA . THR A 1 184 ? -2.420 -1.652 7.033 1.00 98.12 184 THR A CA 1
ATOM 1463 C C . THR A 1 184 ? -3.406 -2.675 6.469 1.00 98.12 184 THR A C 1
ATOM 1465 O O . THR A 1 184 ? -4.327 -2.274 5.748 1.00 98.12 184 THR A O 1
ATOM 1468 N N . PRO A 1 185 ? -3.238 -3.982 6.750 1.00 97.75 185 PRO A N 1
ATOM 1469 C CA . PRO A 1 185 ? -4.201 -4.997 6.342 1.00 97.75 185 PRO A CA 1
ATOM 1470 C C . PRO A 1 185 ? -5.599 -4.642 6.844 1.00 97.75 185 PRO A C 1
ATOM 1472 O O . PRO A 1 185 ? -5.822 -4.440 8.035 1.00 97.75 185 PRO A O 1
ATOM 1475 N N . THR A 1 186 ? -6.544 -4.547 5.920 1.00 96.94 186 THR A N 1
ATOM 1476 C CA . THR A 1 186 ? -7.872 -4.002 6.178 1.00 96.94 186 THR A CA 1
ATOM 1477 C C . THR A 1 186 ? -8.948 -4.918 5.616 1.00 96.94 186 THR A C 1
ATOM 1479 O O . THR A 1 186 ? -8.892 -5.362 4.469 1.00 96.94 186 THR A O 1
ATOM 1482 N N . GLY A 1 187 ? -9.972 -5.177 6.421 1.00 94.62 187 GLY A N 1
ATOM 1483 C CA . GLY A 1 187 ? -11.217 -5.762 5.958 1.00 94.62 187 GLY A CA 1
ATOM 1484 C C . GLY A 1 187 ? -12.067 -4.692 5.284 1.00 94.62 187 GLY A C 1
ATOM 1485 O O . GLY A 1 187 ? -12.141 -3.558 5.758 1.00 94.62 187 GLY A O 1
ATOM 1486 N N . LYS A 1 188 ? -12.768 -5.042 4.206 1.00 91.94 188 LYS A N 1
ATOM 1487 C CA . LYS A 1 188 ? -13.665 -4.122 3.498 1.00 91.94 188 LYS A CA 1
ATOM 1488 C C . LYS A 1 188 ? -15.020 -4.764 3.234 1.00 91.94 188 LYS A C 1
ATOM 1490 O O . LYS A 1 188 ? -15.106 -5.891 2.757 1.00 91.94 188 LYS A O 1
ATOM 1495 N N . LYS A 1 189 ? -16.087 -3.989 3.427 1.00 88.12 189 LYS A N 1
ATOM 1496 C CA . LYS A 1 189 ? -17.435 -4.306 2.945 1.00 88.12 189 LYS A CA 1
ATOM 1497 C C . LYS A 1 189 ? -18.004 -3.122 2.164 1.00 88.12 189 LYS A C 1
ATOM 1499 O O . LYS A 1 189 ? -17.775 -1.960 2.506 1.00 88.12 189 LYS A O 1
ATOM 1504 N N . LYS A 1 190 ? -18.731 -3.390 1.074 1.00 81.56 190 LYS A N 1
ATOM 1505 C CA . LYS A 1 190 ? -19.501 -2.340 0.383 1.00 81.56 190 LYS A CA 1
ATOM 1506 C C . LYS A 1 190 ? -20.606 -1.866 1.331 1.00 81.56 190 LYS A C 1
ATOM 1508 O O . LYS A 1 190 ? -21.338 -2.695 1.869 1.00 81.56 190 LYS A O 1
ATOM 1513 N N . ALA A 1 191 ? -20.715 -0.557 1.549 1.00 70.31 191 ALA A N 1
ATOM 1514 C CA . ALA A 1 191 ? -21.734 -0.019 2.439 1.00 70.31 191 ALA A CA 1
ATOM 1515 C C . ALA A 1 191 ? -23.078 0.016 1.696 1.00 70.31 191 ALA A C 1
ATOM 1517 O O . ALA A 1 191 ? -23.285 0.854 0.822 1.00 70.31 191 ALA A O 1
ATOM 1518 N N . GLY A 1 192 ? -23.977 -0.913 2.021 1.00 58.94 192 GLY A N 1
ATOM 1519 C CA . GLY A 1 192 ? -25.393 -0.849 1.628 1.00 58.94 192 GLY A CA 1
ATOM 1520 C C . GLY A 1 192 ? -26.300 -0.331 2.746 1.00 58.94 192 GLY A C 1
ATOM 1521 O O . GLY A 1 192 ? -27.486 -0.120 2.526 1.00 58.94 192 GLY A O 1
ATOM 1522 N N . ILE A 1 193 ? -25.752 -0.156 3.953 1.00 58.28 193 ILE A N 1
ATOM 1523 C CA . ILE A 1 193 ? -26.520 0.080 5.173 1.00 58.28 193 ILE A CA 1
ATOM 1524 C C . ILE A 1 193 ? -25.795 1.140 6.021 1.00 58.28 193 ILE A C 1
ATOM 1526 O O . ILE A 1 193 ? -24.603 0.971 6.287 1.00 58.28 193 ILE A O 1
ATOM 1530 N N . PRO A 1 194 ? -26.471 2.222 6.451 1.00 63.34 194 PRO A N 1
ATOM 1531 C CA . PRO A 1 194 ? -25.903 3.204 7.370 1.00 63.34 194 PRO A CA 1
ATOM 1532 C C . PRO A 1 194 ? -25.828 2.605 8.781 1.00 63.34 194 PRO A C 1
ATOM 1534 O O . PRO A 1 194 ? -26.763 2.750 9.571 1.00 63.34 194 PRO A O 1
ATOM 1537 N N . ILE A 1 195 ? -24.729 1.900 9.082 1.00 63.78 195 ILE A N 1
ATOM 1538 C CA . ILE A 1 195 ? -24.515 1.240 10.380 1.00 63.78 195 ILE A CA 1
ATOM 1539 C C . ILE A 1 195 ? -24.687 2.238 11.526 1.00 63.78 195 ILE A C 1
ATOM 1541 O O . ILE A 1 195 ? -25.325 1.887 12.510 1.00 63.78 195 ILE A O 1
ATOM 1545 N N . GLU A 1 196 ? -24.198 3.479 11.404 1.00 63.38 196 GLU A N 1
ATOM 1546 C CA . GLU A 1 196 ? -24.277 4.446 12.509 1.00 63.38 196 GLU A CA 1
ATOM 1547 C C . GLU A 1 196 ? -25.727 4.709 12.946 1.00 63.38 196 GLU A C 1
ATOM 1549 O O . GLU A 1 196 ? -26.002 4.867 14.132 1.00 63.38 196 GLU A O 1
ATOM 1554 N N . ARG A 1 197 ? -26.671 4.683 11.994 1.00 64.38 197 ARG A N 1
ATOM 1555 C CA . ARG A 1 197 ? -28.105 4.853 12.265 1.00 64.38 197 ARG A CA 1
ATOM 1556 C C . ARG A 1 197 ? -28.728 3.621 12.924 1.00 64.38 197 ARG A C 1
ATOM 1558 O O . ARG A 1 197 ? -29.684 3.752 13.679 1.00 64.38 197 ARG A O 1
ATOM 1565 N N . ILE A 1 198 ? -28.212 2.432 12.622 1.00 63.06 198 ILE A N 1
ATOM 1566 C CA . ILE A 1 198 ? -28.691 1.176 13.211 1.00 63.06 198 ILE A CA 1
ATOM 1567 C C . ILE A 1 198 ? -28.146 1.015 14.629 1.00 63.06 198 ILE A C 1
ATOM 1569 O O . ILE A 1 198 ? -28.901 0.678 15.533 1.00 63.06 198 ILE A O 1
ATOM 1573 N N . LEU A 1 199 ? -26.866 1.318 14.851 1.00 64.44 199 LEU A N 1
ATOM 1574 C CA . LEU A 1 199 ? -26.243 1.204 16.172 1.00 64.44 199 LEU A CA 1
ATOM 1575 C C . LEU A 1 199 ? -26.855 2.151 17.204 1.00 64.44 199 LEU A C 1
ATOM 1577 O O . LEU A 1 199 ? -26.864 1.822 18.383 1.00 64.44 199 LEU A O 1
ATOM 1581 N N . SER A 1 200 ? -27.397 3.295 16.779 1.00 68.50 200 SER A N 1
ATOM 1582 C CA . SER A 1 200 ? -28.076 4.230 17.681 1.00 68.50 200 SER A CA 1
ATOM 1583 C C . SER A 1 200 ? -29.527 3.858 18.005 1.00 68.50 200 SER A C 1
ATOM 1585 O O . SER A 1 200 ? -30.124 4.486 18.874 1.00 68.50 200 SER A O 1
ATOM 1587 N N . THR A 1 201 ? -30.110 2.867 17.321 1.00 74.31 201 THR A N 1
ATOM 1588 C CA . THR A 1 201 ? -31.542 2.528 17.431 1.00 74.31 201 THR A CA 1
ATOM 1589 C C . THR A 1 201 ? -31.823 1.108 17.921 1.00 74.31 201 THR A C 1
ATOM 1591 O O . THR A 1 201 ? -32.981 0.785 18.182 1.00 74.31 201 THR A O 1
ATOM 1594 N N . VAL A 1 202 ? -30.801 0.262 18.081 1.00 72.94 202 VAL A N 1
ATOM 1595 C CA . VAL A 1 202 ? -30.963 -1.140 18.503 1.00 72.94 202 VAL A CA 1
ATOM 1596 C C . VAL A 1 202 ? -30.339 -1.416 19.878 1.00 72.94 202 VAL A C 1
ATOM 1598 O O . VAL A 1 202 ? -29.335 -0.798 20.228 1.00 72.94 202 VAL A O 1
ATOM 1601 N N . PRO A 1 203 ? -30.890 -2.364 20.662 1.00 82.69 203 PRO A N 1
ATOM 1602 C CA . PRO A 1 203 ? -30.285 -2.802 21.921 1.00 82.69 203 PRO A CA 1
ATOM 1603 C C . PRO A 1 203 ? -28.862 -3.345 21.725 1.00 82.69 203 PRO A C 1
ATOM 1605 O O . PRO A 1 203 ? -28.590 -4.007 20.723 1.00 82.69 203 PRO A O 1
ATOM 1608 N N . THR A 1 204 ? -27.978 -3.155 22.710 1.00 73.00 204 THR A N 1
ATOM 1609 C CA . THR A 1 204 ? -26.543 -3.508 22.642 1.00 73.00 204 THR A CA 1
ATOM 1610 C C . THR A 1 204 ? -26.281 -4.963 22.233 1.00 73.00 204 THR A C 1
ATOM 1612 O O . THR A 1 204 ? -25.426 -5.229 21.397 1.00 73.00 204 THR A O 1
ATOM 1615 N N . SER A 1 205 ? -27.079 -5.915 22.724 1.00 73.81 205 SER A N 1
ATOM 1616 C CA . SER A 1 205 ? -26.937 -7.342 22.385 1.00 73.81 205 SER A CA 1
ATOM 1617 C C . SER A 1 205 ? -27.265 -7.670 20.922 1.00 73.81 205 SER A C 1
ATOM 1619 O O . SER A 1 205 ? -26.718 -8.613 20.345 1.00 73.81 205 SER A O 1
ATOM 1621 N N . VAL A 1 206 ? -28.160 -6.894 20.307 1.00 73.00 206 VAL A N 1
ATOM 1622 C CA . VAL A 1 206 ? -28.482 -6.978 18.878 1.00 73.00 206 VAL A CA 1
ATOM 1623 C C . VAL A 1 206 ? -27.444 -6.196 18.073 1.00 73.00 206 VAL A C 1
ATOM 1625 O O . VAL A 1 206 ? -27.047 -6.645 16.998 1.00 73.00 206 VAL A O 1
ATOM 1628 N N . ALA A 1 207 ? -26.952 -5.078 18.616 1.00 67.25 207 ALA A N 1
ATOM 1629 C CA . ALA A 1 207 ? -25.886 -4.283 18.024 1.00 67.25 207 ALA A CA 1
ATOM 1630 C C . ALA A 1 207 ? -24.620 -5.122 17.813 1.00 67.25 207 ALA A C 1
ATOM 1632 O O . ALA A 1 207 ? -24.125 -5.147 16.696 1.00 67.25 207 ALA A O 1
ATOM 1633 N N . ASP A 1 208 ? -24.161 -5.898 18.797 1.00 66.50 208 ASP A N 1
ATOM 1634 C CA . ASP A 1 208 ? -22.929 -6.697 18.675 1.00 66.50 208 ASP A CA 1
ATOM 1635 C C . ASP A 1 208 ? -23.008 -7.762 17.568 1.00 66.50 208 ASP A C 1
ATOM 1637 O O . ASP A 1 208 ? -22.086 -7.914 16.760 1.00 66.50 208 ASP A O 1
ATOM 1641 N N . LYS A 1 209 ? -24.146 -8.464 17.459 1.00 69.94 209 LYS A N 1
ATOM 1642 C CA . LYS A 1 209 ? -24.383 -9.424 16.365 1.00 69.94 209 LYS A CA 1
ATOM 1643 C C . LYS A 1 209 ? -24.484 -8.732 15.005 1.00 69.94 209 LYS A C 1
ATOM 1645 O O . LYS A 1 209 ? -23.967 -9.247 14.013 1.00 69.94 209 LYS A O 1
ATOM 1650 N N . LEU A 1 210 ? -25.125 -7.564 14.942 1.00 68.62 210 LEU A N 1
ATOM 1651 C CA . LEU A 1 210 ? -25.209 -6.772 13.716 1.00 68.62 210 LEU A CA 1
ATOM 1652 C C . LEU A 1 210 ? -23.832 -6.233 13.310 1.00 68.62 210 LEU A C 1
ATOM 1654 O O . LEU A 1 210 ? -23.464 -6.366 12.145 1.00 68.62 210 LEU A O 1
ATOM 1658 N N . ILE A 1 211 ? -23.038 -5.724 14.252 1.00 66.38 211 ILE A N 1
ATOM 1659 C CA . ILE A 1 211 ? -21.652 -5.287 14.052 1.00 66.38 211 ILE A CA 1
ATOM 1660 C C . ILE A 1 211 ? -20.846 -6.439 13.458 1.00 66.38 211 ILE A C 1
ATOM 1662 O O . ILE A 1 211 ? -20.296 -6.267 12.379 1.00 66.38 211 ILE A O 1
ATOM 1666 N N . ALA A 1 212 ? -20.858 -7.633 14.057 1.00 66.62 212 ALA A N 1
ATOM 1667 C CA . ALA A 1 212 ? -20.140 -8.793 13.518 1.00 66.62 212 ALA A CA 1
ATOM 1668 C C . ALA A 1 212 ? -20.588 -9.188 12.095 1.00 66.62 212 ALA A C 1
ATOM 1670 O O . ALA A 1 212 ? -19.785 -9.665 11.296 1.00 66.62 212 ALA A O 1
ATOM 1671 N N . SER A 1 213 ? -21.861 -8.967 11.747 1.00 71.94 213 SER A N 1
ATOM 1672 C CA . SER A 1 213 ? -22.381 -9.275 10.410 1.00 71.94 213 SER A CA 1
ATOM 1673 C C . SER A 1 213 ? -22.021 -8.232 9.344 1.00 71.94 213 SER A C 1
ATOM 1675 O O . SER A 1 213 ? -21.990 -8.556 8.152 1.00 71.94 213 SER A O 1
ATOM 1677 N N . VAL A 1 214 ? -21.765 -6.975 9.723 1.00 75.00 214 VAL A N 1
ATOM 1678 C CA . VAL A 1 214 ? -21.507 -5.878 8.771 1.00 75.00 214 VAL A CA 1
ATOM 1679 C C . VAL A 1 214 ? -20.044 -5.432 8.771 1.00 75.00 214 VAL A C 1
ATOM 1681 O O . VAL A 1 214 ? -19.535 -5.014 7.730 1.00 75.00 214 VAL A O 1
ATOM 1684 N N . VAL A 1 215 ? -19.346 -5.571 9.892 1.00 81.62 215 VAL A N 1
ATOM 1685 C CA . VAL A 1 215 ? -17.931 -5.244 10.021 1.00 81.62 215 VAL A CA 1
ATOM 1686 C C . VAL A 1 215 ? -17.102 -6.344 9.361 1.00 81.62 215 VAL A C 1
ATOM 1688 O O . VAL A 1 215 ? -17.194 -7.506 9.755 1.00 81.62 215 VAL A O 1
ATOM 1691 N N . PRO A 1 216 ? -16.297 -6.011 8.343 1.00 84.44 216 PRO A N 1
ATOM 1692 C CA . PRO A 1 216 ? -15.425 -6.997 7.732 1.00 84.44 216 PRO A CA 1
ATOM 1693 C C . PRO A 1 216 ? -14.341 -7.444 8.735 1.00 84.44 216 PRO A C 1
ATOM 1695 O O . PRO A 1 216 ? -13.865 -6.629 9.531 1.00 84.44 216 PRO A O 1
ATOM 1698 N N . PRO A 1 217 ? -13.935 -8.724 8.726 1.00 89.62 217 PRO A N 1
ATOM 1699 C CA . PRO A 1 217 ? -12.850 -9.191 9.581 1.00 89.62 217 PRO A CA 1
ATOM 1700 C C . PRO A 1 217 ? -11.523 -8.553 9.158 1.00 89.62 217 PRO A C 1
ATOM 1702 O O . PRO A 1 217 ? -11.300 -8.316 7.970 1.00 89.62 217 PRO A O 1
ATOM 1705 N N . ILE A 1 218 ? -10.635 -8.308 10.124 1.00 91.81 218 ILE A N 1
ATOM 1706 C CA . ILE A 1 218 ? -9.274 -7.836 9.844 1.00 91.81 218 ILE A CA 1
ATOM 1707 C C . ILE A 1 218 ? -8.474 -9.008 9.248 1.00 91.81 218 ILE A C 1
ATOM 1709 O O . ILE A 1 218 ? -8.374 -10.052 9.908 1.00 91.81 218 ILE A O 1
ATOM 1713 N N . PRO A 1 219 ? -7.900 -8.869 8.039 1.00 93.00 219 PRO A N 1
ATOM 1714 C CA . PRO A 1 219 ? -7.055 -9.892 7.441 1.00 93.00 219 PRO A CA 1
ATOM 1715 C C . PRO A 1 219 ? -5.877 -10.253 8.350 1.00 93.00 219 PRO A C 1
ATOM 1717 O O . PRO A 1 219 ? -5.220 -9.376 8.907 1.00 93.00 219 PRO A O 1
ATOM 1720 N N . GLN A 1 220 ? -5.615 -11.550 8.487 1.00 90.44 220 GLN A N 1
ATOM 1721 C CA . GLN A 1 220 ? -4.461 -12.083 9.214 1.00 90.44 220 GLN A CA 1
ATOM 1722 C C . GLN A 1 220 ? -3.363 -12.500 8.227 1.00 90.44 220 GLN A C 1
ATOM 1724 O O . GLN A 1 220 ? -3.635 -12.647 7.034 1.00 90.44 220 GLN A O 1
ATOM 1729 N N . ASN A 1 221 ? -2.142 -12.722 8.724 1.00 90.88 221 ASN A N 1
ATOM 1730 C CA . ASN A 1 221 ? -0.999 -13.205 7.933 1.00 90.88 221 ASN A CA 1
ATOM 1731 C C . ASN A 1 221 ? -0.720 -12.335 6.694 1.00 90.88 221 ASN A C 1
ATOM 1733 O O . ASN A 1 221 ? -0.571 -12.819 5.569 1.00 90.88 221 ASN A O 1
ATOM 1737 N N . ALA A 1 222 ? -0.689 -11.022 6.903 1.00 94.19 222 ALA A N 1
ATOM 1738 C CA . ALA A 1 222 ? -0.381 -10.047 5.874 1.00 94.19 222 ALA A CA 1
ATOM 1739 C C . ALA A 1 222 ? 0.597 -9.005 6.416 1.00 94.19 222 ALA A C 1
ATOM 1741 O O . ALA A 1 222 ? 0.474 -8.559 7.558 1.00 94.19 222 ALA A O 1
ATOM 1742 N N . ASN A 1 223 ? 1.547 -8.602 5.574 1.00 96.88 223 ASN A N 1
ATOM 1743 C CA . ASN A 1 223 ? 2.474 -7.528 5.891 1.00 96.88 223 ASN A CA 1
ATOM 1744 C C . ASN A 1 223 ? 1.731 -6.223 6.145 1.00 96.88 223 ASN A C 1
ATOM 1746 O O . ASN A 1 223 ? 0.766 -5.907 5.448 1.00 96.88 223 ASN A O 1
ATOM 1750 N N . HIS A 1 224 ? 2.243 -5.443 7.089 1.00 98.00 224 HIS A N 1
ATOM 1751 C CA . HIS A 1 224 ? 2.126 -3.993 7.020 1.00 98.00 224 HIS A CA 1
ATOM 1752 C C . HIS A 1 224 ? 3.212 -3.471 6.084 1.00 98.00 224 HIS A C 1
ATOM 1754 O O . HIS A 1 224 ? 4.256 -4.109 5.953 1.00 98.00 224 HIS A O 1
ATOM 1760 N N . TYR A 1 225 ? 2.983 -2.315 5.464 1.00 98.56 225 TYR A N 1
ATOM 1761 C CA . TYR A 1 225 ? 3.987 -1.708 4.596 1.00 98.56 225 TYR A CA 1
ATOM 1762 C C . TYR A 1 225 ? 4.321 -0.288 5.006 1.00 98.56 225 TYR A C 1
ATOM 1764 O O . TYR A 1 225 ? 3.419 0.504 5.268 1.00 98.56 225 TYR A O 1
ATOM 1772 N N . LEU A 1 226 ? 5.603 0.052 4.972 1.00 98.00 226 LEU A N 1
ATOM 1773 C CA . LEU A 1 226 ? 6.060 1.430 4.965 1.00 98.00 226 LEU A CA 1
ATOM 1774 C C . LEU A 1 226 ? 6.406 1.817 3.527 1.00 98.00 226 LEU A C 1
ATOM 1776 O O . LEU A 1 226 ? 7.288 1.228 2.906 1.00 98.00 226 LEU A O 1
ATOM 1780 N N . CYS A 1 227 ? 5.662 2.776 2.985 1.00 98.00 227 CYS A N 1
ATOM 1781 C CA . CYS A 1 227 ? 5.836 3.263 1.625 1.00 98.00 227 CYS A CA 1
ATOM 1782 C C . CYS A 1 227 ? 6.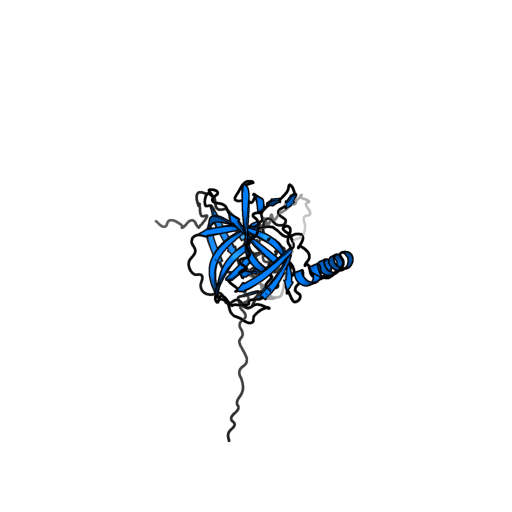612 4.565 1.600 1.00 98.00 227 CYS A C 1
ATOM 1784 O O . CYS A 1 227 ? 6.359 5.466 2.406 1.00 98.00 227 CYS A O 1
ATOM 1786 N N . TYR A 1 228 ? 7.484 4.679 0.612 1.00 96.94 228 TYR A N 1
ATOM 1787 C CA . TYR A 1 228 ? 8.382 5.799 0.422 1.00 96.94 228 TYR A CA 1
ATOM 1788 C C . TYR A 1 228 ? 8.172 6.433 -0.946 1.00 96.94 228 TYR A C 1
ATOM 1790 O O . TYR A 1 228 ? 7.930 5.717 -1.914 1.00 96.94 228 TYR A O 1
ATOM 1798 N N . ASP A 1 229 ? 8.317 7.754 -1.030 1.00 95.31 229 ASP A N 1
ATOM 1799 C CA . ASP A 1 229 ? 8.478 8.447 -2.312 1.00 95.31 229 ASP A CA 1
ATOM 1800 C C . ASP A 1 229 ? 9.751 7.935 -3.018 1.00 95.31 229 ASP A C 1
ATOM 1802 O O . ASP A 1 229 ? 10.743 7.596 -2.358 1.00 95.31 229 ASP A O 1
ATOM 1806 N N . VAL A 1 230 ? 9.721 7.866 -4.352 1.00 94.06 230 VAL A N 1
ATOM 1807 C CA . VAL A 1 230 ? 10.846 7.386 -5.174 1.00 94.06 230 VAL A CA 1
ATOM 1808 C C . VAL A 1 230 ? 11.206 8.377 -6.277 1.00 94.06 230 VAL A C 1
ATOM 1810 O O . VAL A 1 230 ? 10.344 9.116 -6.714 1.00 94.06 230 VAL A O 1
ATOM 1813 N N . GLU A 1 231 ? 12.449 8.417 -6.747 1.00 90.75 231 GLU A N 1
ATOM 1814 C CA . GLU A 1 231 ? 12.919 9.294 -7.834 1.00 90.75 231 GLU A CA 1
ATOM 1815 C C . GLU A 1 231 ? 14.097 8.640 -8.592 1.00 90.75 231 GLU A C 1
ATOM 1817 O O . GLU A 1 231 ? 14.808 7.834 -8.004 1.00 90.75 231 GLU A O 1
ATOM 1822 N N . PRO A 1 232 ? 14.385 8.974 -9.861 1.00 79.94 232 PRO A N 1
ATOM 1823 C CA . PRO A 1 232 ? 13.579 9.812 -10.736 1.00 79.94 232 PRO A CA 1
ATOM 1824 C C . PRO A 1 232 ? 12.319 9.062 -11.187 1.00 79.94 232 PRO A C 1
ATOM 1826 O O . PRO A 1 232 ? 12.282 7.836 -11.189 1.00 79.94 232 PRO A O 1
ATOM 1829 N N . TYR A 1 233 ? 11.299 9.784 -11.642 1.00 71.75 233 TYR A N 1
ATOM 1830 C CA . TYR A 1 233 ? 10.266 9.192 -12.492 1.00 71.75 233 TYR A CA 1
ATOM 1831 C C . TYR A 1 233 ? 9.778 10.208 -13.531 1.00 71.75 233 TYR A C 1
ATOM 1833 O O . TYR A 1 233 ? 9.540 11.367 -13.214 1.00 71.75 233 TYR A O 1
ATOM 1841 N N . ASN A 1 234 ? 9.644 9.758 -14.779 1.00 63.38 234 ASN A N 1
ATOM 1842 C CA . ASN A 1 234 ? 8.929 10.383 -15.899 1.00 63.38 234 ASN A CA 1
ATOM 1843 C C . ASN A 1 234 ? 8.448 9.250 -16.837 1.00 63.38 234 ASN A C 1
ATOM 1845 O O . ASN A 1 234 ? 8.929 8.126 -16.728 1.00 63.38 234 ASN A O 1
ATOM 1849 N N . ILE A 1 235 ? 7.476 9.546 -17.710 1.00 54.56 235 ILE A N 1
ATOM 1850 C CA . ILE A 1 235 ? 6.403 8.628 -18.143 1.00 54.56 235 ILE A CA 1
ATOM 1851 C C . ILE A 1 235 ? 6.844 7.246 -18.682 1.00 54.56 235 ILE A C 1
ATOM 1853 O O . ILE A 1 235 ? 7.556 7.168 -19.684 1.00 54.56 235 ILE A O 1
ATOM 1857 N N . ALA A 1 236 ? 6.324 6.157 -18.098 1.00 50.50 236 ALA A N 1
ATOM 1858 C CA . ALA A 1 236 ? 6.346 4.823 -18.705 1.00 50.50 236 ALA A CA 1
ATOM 1859 C C . ALA A 1 236 ? 5.206 4.710 -19.734 1.00 50.50 236 ALA A C 1
ATOM 1861 O O . ALA A 1 236 ? 4.067 5.081 -19.467 1.00 50.50 236 ALA A O 1
ATOM 1862 N N . LYS A 1 237 ? 5.534 4.252 -20.946 1.00 53.38 237 LYS A N 1
ATOM 1863 C CA . LYS A 1 237 ? 4.610 4.102 -22.081 1.00 53.38 237 LYS A CA 1
ATOM 1864 C C . LYS A 1 237 ? 3.407 3.236 -21.678 1.00 53.38 237 LYS A C 1
ATOM 1866 O O . LYS A 1 237 ? 3.595 2.153 -21.132 1.00 53.38 237 LYS A O 1
ATOM 1871 N N . GLY A 1 238 ? 2.200 3.734 -21.958 1.00 48.25 238 GLY A N 1
ATOM 1872 C CA . GLY A 1 238 ? 0.931 3.236 -21.427 1.00 48.25 238 GLY A CA 1
ATOM 1873 C C . GLY A 1 238 ? 0.766 1.718 -21.478 1.00 48.25 238 GLY A C 1
ATOM 1874 O O . GLY A 1 238 ? 0.601 1.120 -22.538 1.00 48.25 238 GLY A O 1
ATOM 1875 N N . VAL A 1 239 ? 0.764 1.095 -20.302 1.00 52.50 239 VAL A N 1
ATOM 1876 C CA . VAL A 1 239 ? 0.383 -0.309 -20.138 1.00 52.50 239 VAL A CA 1
ATOM 1877 C C . VAL A 1 239 ? -1.121 -0.391 -19.921 1.00 52.50 239 VAL A C 1
ATOM 1879 O O . VAL A 1 239 ? -1.596 0.120 -18.913 1.00 52.50 239 VAL A O 1
ATOM 1882 N N . THR A 1 240 ? -1.850 -1.064 -20.820 1.00 52.16 240 THR A N 1
ATOM 1883 C CA . THR A 1 240 ? -3.302 -1.278 -20.711 1.00 52.16 240 THR A CA 1
ATOM 1884 C C . THR A 1 240 ? -3.662 -2.295 -19.622 1.00 52.16 240 THR A C 1
ATOM 1886 O O . THR A 1 240 ? -3.368 -3.481 -19.764 1.00 52.16 240 THR A O 1
ATOM 1889 N N . LEU A 1 241 ? -4.369 -1.864 -18.573 1.00 56.84 241 LEU A N 1
ATOM 1890 C CA . LEU A 1 241 ? -4.943 -2.743 -17.537 1.00 56.84 241 LEU A CA 1
ATOM 1891 C C . LEU A 1 241 ? -6.464 -2.880 -17.713 1.00 56.84 241 LEU A C 1
ATOM 1893 O O . LEU A 1 241 ? -7.120 -1.915 -18.093 1.00 56.84 241 LEU A O 1
ATOM 1897 N N . ARG A 1 242 ? -7.038 -4.052 -17.411 1.00 53.31 242 ARG A N 1
ATOM 1898 C CA . ARG A 1 242 ? -8.495 -4.298 -17.324 1.00 53.31 242 ARG A CA 1
ATOM 1899 C C . ARG A 1 242 ? -8.812 -5.014 -16.008 1.00 53.31 242 ARG A C 1
ATOM 1901 O O . ARG A 1 242 ? -8.086 -5.951 -15.673 1.00 53.31 242 ARG A O 1
ATOM 1908 N N . ASP A 1 243 ? -9.889 -4.630 -15.316 1.00 47.00 243 ASP A N 1
ATOM 1909 C CA . ASP A 1 243 ? -10.279 -5.218 -14.022 1.00 47.00 243 ASP A CA 1
ATOM 1910 C C . ASP A 1 243 ? -11.744 -5.704 -13.930 1.00 47.00 243 ASP A C 1
ATOM 1912 O O . ASP A 1 243 ? -12.527 -5.584 -14.872 1.00 47.00 243 ASP A O 1
ATOM 1916 N N . GLN A 1 244 ? -12.103 -6.326 -12.794 1.00 32.66 244 GLN A N 1
ATOM 1917 C CA . GLN A 1 244 ? -13.407 -6.954 -12.529 1.00 32.66 244 GLN A CA 1
ATOM 1918 C C . GLN A 1 244 ? -14.460 -6.042 -11.866 1.00 32.66 244 GLN A C 1
ATOM 1920 O O . GLN A 1 244 ? -15.592 -6.472 -11.635 1.00 32.66 244 GLN A O 1
ATOM 1925 N N . PHE A 1 245 ? -14.107 -4.803 -11.523 1.00 40.31 245 PHE A N 1
ATOM 1926 C CA . PHE A 1 245 ? -15.034 -3.788 -11.019 1.00 40.31 245 PHE A CA 1
ATOM 1927 C C . PHE A 1 245 ? -15.438 -2.794 -12.119 1.00 40.31 245 PHE A C 1
ATOM 1929 O O . PHE A 1 245 ? -16.467 -2.126 -11.972 1.00 40.31 245 PHE A O 1
ATOM 1936 N N . GLN A 1 246 ? -14.659 -2.711 -13.206 1.00 48.12 246 GLN A N 1
ATOM 1937 C CA . GLN A 1 246 ? -14.844 -1.832 -14.358 1.00 48.12 246 GLN A CA 1
ATOM 1938 C C . GLN A 1 246 ? -14.235 -2.459 -15.628 1.00 48.12 246 GLN A C 1
ATOM 1940 O O . GLN A 1 246 ? -13.052 -2.773 -15.673 1.00 48.12 246 GLN A O 1
ATOM 1945 N N . ASN A 1 247 ? -14.998 -2.542 -16.725 1.00 56.88 247 ASN A N 1
ATOM 1946 C CA . ASN A 1 247 ? -14.447 -2.898 -18.042 1.00 56.88 247 ASN A CA 1
ATOM 1947 C C . ASN A 1 247 ? -13.781 -1.671 -18.701 1.00 56.88 247 ASN A C 1
ATOM 1949 O O . ASN A 1 247 ? -14.256 -1.174 -19.724 1.00 56.88 247 ASN A O 1
ATOM 1953 N N . ARG A 1 248 ? -12.753 -1.104 -18.057 1.00 64.44 248 ARG A N 1
ATOM 1954 C CA . ARG A 1 248 ? -12.035 0.091 -18.530 1.00 64.44 248 ARG A CA 1
ATOM 1955 C C . ARG A 1 248 ? -10.554 -0.207 -18.703 1.00 64.44 248 ARG A C 1
ATOM 1957 O O . ARG A 1 248 ? -9.990 -1.001 -17.960 1.00 64.44 248 ARG A O 1
ATOM 1964 N N . GLN A 1 249 ? -9.972 0.415 -19.722 1.00 71.69 249 GLN A N 1
ATOM 1965 C CA . GLN A 1 249 ? -8.541 0.399 -19.982 1.00 71.69 249 GLN A CA 1
ATOM 1966 C C . GLN A 1 249 ? -7.881 1.501 -19.155 1.00 71.69 249 GLN A C 1
ATOM 1968 O O . GLN A 1 249 ? -8.371 2.631 -19.158 1.00 71.69 249 GLN A O 1
ATOM 1973 N N . PHE A 1 250 ? -6.807 1.162 -18.450 1.00 77.12 250 PHE A N 1
ATOM 1974 C CA . PHE A 1 250 ? -5.949 2.137 -17.780 1.00 77.12 250 PHE A CA 1
ATOM 1975 C C . PHE A 1 250 ? -4.571 2.155 -18.413 1.00 77.12 250 PHE A C 1
ATOM 1977 O O . PHE A 1 250 ? -4.129 1.102 -18.842 1.00 77.12 250 PHE A O 1
ATOM 1984 N N . GLU A 1 251 ? -3.891 3.293 -18.397 1.00 81.81 251 GLU A N 1
ATOM 1985 C CA . GLU A 1 251 ? -2.477 3.427 -18.737 1.00 81.81 251 GLU A CA 1
ATOM 1986 C C . GLU A 1 251 ? -1.673 3.700 -17.468 1.00 81.81 251 GLU A C 1
ATOM 1988 O O . GLU A 1 251 ? -1.980 4.632 -16.726 1.00 81.81 251 GLU A O 1
ATOM 1993 N N . VAL A 1 252 ? -0.644 2.890 -17.222 1.00 83.56 252 VAL A N 1
ATOM 1994 C CA . VAL A 1 252 ? 0.372 3.158 -16.195 1.00 83.56 252 VAL A CA 1
ATOM 1995 C C . VAL A 1 252 ? 1.286 4.266 -16.699 1.00 83.56 252 VAL A C 1
ATOM 1997 O O . VAL A 1 252 ? 1.895 4.085 -17.748 1.00 83.56 252 VAL A O 1
ATOM 2000 N N . ILE A 1 253 ? 1.385 5.384 -15.973 1.00 81.31 253 ILE A N 1
ATOM 2001 C CA . ILE A 1 253 ? 2.152 6.544 -16.448 1.00 81.31 253 ILE A CA 1
ATOM 2002 C C . ILE A 1 253 ? 3.418 6.823 -15.650 1.00 81.31 253 ILE A C 1
ATOM 2004 O O . ILE A 1 253 ? 4.397 7.219 -16.255 1.00 81.31 253 ILE A O 1
ATOM 2008 N N . ARG A 1 254 ? 3.480 6.623 -14.330 1.00 85.75 254 ARG A N 1
ATOM 2009 C CA . ARG A 1 254 ? 4.729 6.838 -13.567 1.00 85.75 254 ARG A CA 1
ATOM 2010 C C . ARG A 1 254 ? 4.739 6.087 -12.246 1.00 85.75 254 ARG A C 1
ATOM 2012 O O . ARG A 1 254 ? 3.682 5.876 -11.656 1.00 85.75 254 ARG A O 1
ATOM 2019 N N . GLY A 1 255 ? 5.932 5.737 -11.772 1.00 90.44 255 GLY A N 1
ATOM 2020 C CA . GLY A 1 255 ? 6.135 5.238 -10.413 1.00 90.44 255 GLY A CA 1
ATOM 2021 C C . GLY A 1 255 ? 5.866 6.327 -9.374 1.00 90.44 255 GLY A C 1
ATOM 2022 O O . GLY A 1 255 ? 6.138 7.502 -9.614 1.00 90.44 255 GLY A O 1
ATOM 2023 N N . LEU A 1 256 ? 5.304 5.936 -8.234 1.00 94.25 256 LEU A N 1
ATOM 2024 C CA . LEU A 1 256 ? 4.996 6.830 -7.117 1.00 94.25 256 LEU A CA 1
ATOM 2025 C C . LEU A 1 256 ? 5.728 6.404 -5.855 1.00 94.25 256 LEU A C 1
ATOM 2027 O O . LEU A 1 256 ? 6.436 7.216 -5.258 1.00 94.25 256 LEU A O 1
ATOM 2031 N N . TYR A 1 257 ? 5.536 5.142 -5.457 1.00 95.69 257 TYR A N 1
ATOM 2032 C CA . TYR A 1 257 ? 5.952 4.660 -4.147 1.00 95.69 257 TYR A CA 1
ATOM 2033 C C . TYR A 1 257 ? 6.520 3.253 -4.202 1.00 95.69 257 TYR A C 1
ATOM 2035 O O . TYR A 1 257 ? 5.897 2.368 -4.786 1.00 95.69 257 TYR A O 1
ATOM 2043 N N . LEU A 1 258 ? 7.619 3.035 -3.484 1.00 97.44 258 LEU A N 1
ATOM 2044 C CA . LEU A 1 258 ? 8.066 1.700 -3.100 1.00 97.44 258 LEU A CA 1
ATOM 2045 C C . LEU A 1 258 ? 7.622 1.427 -1.661 1.00 97.44 258 LEU A C 1
ATOM 2047 O O . LEU A 1 258 ? 7.925 2.201 -0.754 1.00 97.44 258 LEU A O 1
ATOM 2051 N N . CYS A 1 259 ? 6.904 0.330 -1.462 1.00 98.38 259 CYS A N 1
ATOM 2052 C CA . CYS A 1 259 ? 6.347 -0.110 -0.193 1.00 98.38 259 CYS A CA 1
ATOM 2053 C C . CYS A 1 259 ? 7.082 -1.353 0.305 1.00 98.38 259 CYS A C 1
ATOM 2055 O O . CYS A 1 259 ? 6.944 -2.440 -0.262 1.00 98.38 259 CYS A O 1
ATOM 2057 N N . ASN A 1 260 ? 7.821 -1.194 1.401 1.00 97.56 260 ASN A N 1
ATOM 2058 C CA . ASN A 1 260 ? 8.546 -2.276 2.052 1.00 97.56 260 ASN A CA 1
ATOM 2059 C C . ASN A 1 260 ? 7.712 -2.916 3.158 1.00 97.56 260 ASN A C 1
ATOM 2061 O O . ASN A 1 260 ? 7.048 -2.180 3.895 1.00 97.56 260 ASN A O 1
ATOM 2065 N N . PRO A 1 261 ? 7.782 -4.246 3.339 1.00 98.06 261 PRO A N 1
ATOM 2066 C CA . PRO A 1 261 ? 7.286 -4.890 4.545 1.00 98.06 261 PRO A CA 1
ATOM 2067 C C . PRO A 1 261 ? 7.882 -4.229 5.789 1.00 98.06 261 PRO A C 1
ATOM 2069 O O . PRO A 1 261 ? 9.098 -4.060 5.891 1.00 98.06 261 PRO A O 1
ATOM 2072 N N . ALA A 1 262 ? 7.023 -3.847 6.727 1.00 97.88 262 ALA A N 1
ATOM 2073 C CA . ALA A 1 262 ? 7.421 -3.102 7.910 1.00 97.88 262 ALA A CA 1
ATOM 2074 C C . ALA A 1 262 ? 6.889 -3.756 9.181 1.00 97.88 262 ALA A C 1
ATOM 2076 O O . ALA A 1 262 ? 5.740 -4.202 9.247 1.00 97.88 262 ALA A O 1
ATOM 2077 N N . GLU A 1 263 ? 7.727 -3.750 10.210 1.00 98.12 263 GLU A N 1
ATOM 2078 C CA . GLU A 1 263 ? 7.285 -3.964 11.575 1.00 98.12 263 GLU A CA 1
ATOM 2079 C C . GLU A 1 263 ? 6.619 -2.682 12.075 1.00 98.12 263 GLU A C 1
ATOM 2081 O O . GLU A 1 263 ? 7.081 -1.565 11.815 1.00 98.12 263 GLU A O 1
ATOM 2086 N N . LYS A 1 264 ? 5.515 -2.843 12.799 1.00 96.81 264 LYS A N 1
ATOM 2087 C CA . LYS A 1 264 ? 4.787 -1.724 13.392 1.00 96.81 264 LYS A CA 1
ATOM 2088 C C . LYS A 1 264 ? 4.485 -2.014 14.847 1.00 96.81 264 LYS A C 1
ATOM 2090 O O . LYS A 1 264 ? 3.788 -2.984 15.150 1.00 96.81 264 LYS A O 1
ATOM 2095 N N . THR A 1 265 ? 4.876 -1.090 15.712 1.00 97.56 265 THR A N 1
ATOM 2096 C CA . THR A 1 265 ? 4.500 -1.086 17.123 1.00 97.56 265 THR A CA 1
ATOM 2097 C C . THR A 1 265 ? 3.458 -0.009 17.384 1.00 97.56 265 THR A C 1
ATOM 2099 O O . THR A 1 265 ? 3.620 1.152 17.011 1.00 97.56 265 THR A O 1
ATOM 2102 N N . HIS A 1 266 ? 2.361 -0.400 18.027 1.00 95.69 266 HIS A N 1
ATOM 2103 C CA . HIS A 1 266 ? 1.285 0.499 18.434 1.00 95.69 266 HIS A CA 1
ATOM 2104 C C . HIS A 1 266 ? 0.728 0.036 19.780 1.00 95.69 266 HIS A C 1
ATOM 2106 O O . HIS A 1 266 ? 0.358 -1.129 19.923 1.00 95.69 266 HIS A O 1
ATOM 2112 N N . ASN A 1 267 ? 0.677 0.934 20.769 1.00 94.19 267 ASN A N 1
ATOM 2113 C CA . ASN A 1 267 ? 0.236 0.634 22.139 1.00 94.19 267 ASN A CA 1
ATOM 2114 C C . ASN A 1 267 ? 0.944 -0.595 22.747 1.00 94.19 267 ASN A C 1
ATOM 2116 O O . ASN A 1 267 ? 0.304 -1.467 23.329 1.00 94.19 267 ASN A O 1
ATOM 2120 N N . GLY A 1 268 ? 2.262 -0.702 22.542 1.00 92.31 268 GLY A N 1
ATOM 2121 C CA . GLY A 1 268 ? 3.082 -1.822 23.021 1.00 92.31 268 GLY A CA 1
ATOM 2122 C C . GLY A 1 268 ? 2.898 -3.144 22.263 1.00 92.31 268 GLY A C 1
ATOM 2123 O O . GLY A 1 268 ? 3.612 -4.101 22.542 1.00 92.31 268 GLY A O 1
ATOM 2124 N N . LYS A 1 269 ? 1.979 -3.217 21.290 1.00 94.94 269 LYS A N 1
ATOM 2125 C CA . LYS A 1 269 ? 1.780 -4.403 20.452 1.00 94.94 269 LYS A CA 1
ATOM 2126 C C . LYS A 1 269 ? 2.588 -4.297 19.164 1.00 94.94 269 LYS A C 1
ATOM 2128 O O . LYS A 1 269 ? 2.381 -3.366 18.384 1.00 94.94 269 LYS A O 1
ATOM 2133 N N . VAL A 1 270 ? 3.431 -5.297 18.924 1.00 96.12 270 VAL A N 1
ATOM 2134 C CA . VAL A 1 270 ? 4.227 -5.443 17.701 1.00 96.12 270 VAL A CA 1
ATOM 2135 C C . VAL A 1 270 ? 3.435 -6.231 16.655 1.00 96.12 270 VAL A C 1
ATOM 2137 O O . VAL A 1 270 ? 2.799 -7.240 16.959 1.00 96.12 270 VAL A O 1
ATOM 2140 N N . SER A 1 271 ? 3.432 -5.738 15.419 1.00 96.12 271 SER A N 1
ATOM 2141 C CA . SER A 1 271 ? 3.002 -6.469 14.225 1.00 96.12 271 SER A CA 1
ATOM 2142 C C . SER A 1 271 ? 4.253 -6.838 13.437 1.00 96.12 271 SER A C 1
ATOM 2144 O O . SER A 1 271 ? 4.894 -5.944 12.888 1.00 96.12 271 SER A O 1
ATOM 2146 N N . GLU A 1 272 ? 4.607 -8.123 13.424 1.00 96.75 272 GLU A N 1
ATOM 2147 C CA . GLU A 1 272 ? 5.812 -8.623 12.755 1.00 96.75 272 GLU A CA 1
ATOM 2148 C C . GLU A 1 272 ? 5.674 -8.633 11.225 1.00 96.75 272 GLU A C 1
ATOM 2150 O O . GLU A 1 272 ? 4.569 -8.631 10.671 1.00 96.75 272 GLU A O 1
ATOM 2155 N N . ILE A 1 273 ? 6.822 -8.668 10.545 1.00 97.44 273 ILE A N 1
ATOM 2156 C CA . ILE A 1 273 ? 6.894 -8.876 9.097 1.00 97.44 273 ILE A CA 1
ATOM 2157 C C . ILE A 1 273 ? 6.573 -10.344 8.801 1.00 97.44 273 ILE A C 1
ATOM 2159 O O . ILE A 1 273 ? 7.268 -11.240 9.277 1.00 97.44 273 ILE A O 1
ATOM 2163 N N . VAL A 1 274 ? 5.536 -10.575 7.995 1.00 95.25 274 VAL A N 1
ATOM 2164 C CA . VAL A 1 274 ? 5.061 -11.916 7.622 1.00 95.25 274 VAL A CA 1
ATOM 2165 C C . VAL A 1 274 ? 5.878 -12.482 6.463 1.00 95.25 274 VAL A C 1
ATOM 2167 O O . VAL A 1 274 ? 6.222 -13.658 6.463 1.00 95.25 274 VAL A O 1
ATOM 2170 N N . ASP A 1 275 ? 6.193 -11.637 5.486 1.00 93.69 275 ASP A N 1
ATOM 2171 C CA . ASP A 1 275 ? 6.912 -11.995 4.268 1.00 93.69 275 ASP A CA 1
ATOM 2172 C C . ASP A 1 275 ? 7.893 -10.863 3.937 1.00 93.69 275 ASP A C 1
ATOM 2174 O O . ASP A 1 275 ? 7.482 -9.731 3.687 1.00 93.69 275 ASP A O 1
ATOM 2178 N N . ARG A 1 276 ? 9.197 -11.138 4.002 1.00 93.62 276 ARG A N 1
ATOM 2179 C CA . ARG A 1 276 ? 10.229 -10.107 3.807 1.00 93.62 276 ARG A CA 1
ATOM 2180 C C . ARG A 1 276 ? 10.450 -9.755 2.341 1.00 93.62 276 ARG A C 1
ATOM 2182 O O . ARG A 1 276 ? 10.948 -8.665 2.078 1.00 93.62 276 ARG A O 1
ATOM 2189 N N . ASP A 1 277 ? 10.072 -10.634 1.422 1.00 91.56 277 ASP A N 1
ATOM 2190 C CA . ASP A 1 277 ? 10.405 -10.509 0.004 1.00 91.56 277 ASP A CA 1
ATOM 2191 C C . ASP A 1 277 ? 9.244 -9.918 -0.806 1.00 91.56 277 ASP A C 1
ATOM 2193 O O . ASP A 1 277 ? 9.452 -9.321 -1.864 1.00 91.56 277 ASP A O 1
ATOM 2197 N N . ASN A 1 278 ? 8.024 -9.961 -0.268 1.00 92.88 278 ASN A N 1
ATOM 2198 C CA . ASN A 1 278 ? 6.845 -9.358 -0.879 1.00 92.88 278 ASN A CA 1
ATOM 2199 C C . ASN A 1 278 ? 6.785 -7.834 -0.688 1.00 92.88 278 ASN A C 1
ATOM 2201 O O . ASN A 1 278 ? 6.125 -7.355 0.237 1.00 92.88 278 ASN A O 1
ATOM 2205 N N . HIS A 1 279 ? 7.425 -7.083 -1.587 1.00 96.38 279 HIS A N 1
ATOM 2206 C CA . HIS A 1 279 ? 7.340 -5.622 -1.685 1.00 96.38 279 HIS A CA 1
ATOM 2207 C C . HIS A 1 279 ? 6.287 -5.200 -2.714 1.00 96.38 279 HIS A C 1
ATOM 2209 O O . HIS A 1 279 ? 5.962 -5.959 -3.627 1.00 96.38 279 HIS A O 1
ATOM 2215 N N . LEU A 1 280 ? 5.789 -3.964 -2.608 1.00 97.38 280 LEU A N 1
ATOM 2216 C CA . LEU A 1 280 ? 4.890 -3.389 -3.613 1.00 97.38 280 LEU A CA 1
ATOM 2217 C C . LEU A 1 280 ? 5.506 -2.142 -4.244 1.00 97.38 280 LEU A C 1
ATOM 2219 O O . LEU A 1 280 ? 5.985 -1.265 -3.531 1.00 97.38 280 LEU A O 1
ATOM 2223 N N . MET A 1 281 ? 5.419 -2.025 -5.565 1.00 95.50 281 MET A N 1
ATOM 2224 C CA . MET A 1 281 ? 5.646 -0.769 -6.278 1.00 95.50 281 MET A CA 1
ATOM 2225 C C . MET A 1 281 ? 4.301 -0.221 -6.755 1.00 95.50 281 MET A C 1
ATOM 2227 O O . MET A 1 281 ? 3.525 -0.929 -7.399 1.00 95.50 281 MET A O 1
ATOM 2231 N N . CYS A 1 282 ? 4.006 1.028 -6.409 1.00 96.00 282 CYS A N 1
ATOM 2232 C CA . CYS A 1 282 ? 2.769 1.712 -6.765 1.00 96.00 282 CYS A CA 1
ATOM 2233 C C . CYS A 1 282 ? 3.010 2.715 -7.889 1.00 96.00 282 CYS A C 1
ATOM 2235 O O . CYS A 1 282 ? 3.942 3.519 -7.828 1.00 96.00 282 CYS A O 1
ATOM 2237 N N . TYR A 1 283 ? 2.126 2.694 -8.879 1.00 93.12 283 TYR A N 1
ATOM 2238 C CA . TYR A 1 283 ? 2.177 3.520 -10.074 1.00 93.12 283 TYR A CA 1
ATOM 2239 C C . TYR A 1 283 ? 0.881 4.298 -10.264 1.00 93.12 283 TYR A C 1
ATOM 2241 O O . TYR A 1 283 ? -0.197 3.755 -10.029 1.00 93.12 283 TYR A O 1
ATOM 2249 N N . GLU A 1 284 ? 0.977 5.529 -10.759 1.00 92.25 284 GLU A N 1
ATOM 2250 C CA . GLU A 1 284 ? -0.190 6.297 -11.198 1.00 92.25 284 GLU A CA 1
ATOM 2251 C C . GLU A 1 284 ? -0.798 5.672 -12.457 1.00 92.25 284 GLU A C 1
ATOM 2253 O O . GLU A 1 284 ? -0.072 5.281 -13.382 1.00 92.25 284 GLU A O 1
ATOM 2258 N N . VAL A 1 285 ? -2.131 5.607 -12.495 1.00 88.75 285 VAL A N 1
ATOM 2259 C CA . VAL A 1 285 ? -2.890 5.108 -13.642 1.00 88.75 285 VAL A CA 1
ATOM 2260 C C . VAL A 1 285 ? -3.936 6.107 -14.113 1.00 88.75 285 VAL A C 1
ATOM 2262 O O . VAL A 1 285 ? -4.715 6.632 -13.322 1.00 88.75 285 VAL A O 1
ATOM 2265 N N . ILE A 1 286 ? -4.028 6.301 -15.425 1.00 88.00 286 ILE A N 1
ATOM 2266 C CA . ILE A 1 286 ? -5.063 7.133 -16.054 1.00 88.00 286 ILE A CA 1
ATOM 2267 C C . ILE A 1 286 ? -6.033 6.268 -16.870 1.00 88.00 286 ILE A C 1
ATOM 2269 O O . ILE A 1 286 ? -5.623 5.232 -17.381 1.00 88.00 286 ILE A O 1
ATOM 2273 N N . PRO A 1 287 ? -7.310 6.659 -17.026 1.00 89.31 287 PRO A N 1
ATOM 2274 C CA . PRO A 1 287 ? -7.941 7.846 -16.452 1.00 89.31 287 PRO A CA 1
ATOM 2275 C C . PRO A 1 287 ? -8.324 7.673 -14.971 1.00 89.31 287 PRO A C 1
ATOM 2277 O O . PRO A 1 287 ? -8.682 6.581 -14.526 1.00 89.31 287 PRO A O 1
ATOM 2280 N N . HIS A 1 288 ? -8.362 8.783 -14.225 1.00 91.56 288 HIS A N 1
ATOM 2281 C CA . HIS A 1 288 ? -8.844 8.824 -12.837 1.00 91.56 288 HIS A CA 1
ATOM 2282 C C . HIS A 1 288 ? -10.376 8.721 -12.755 1.00 91.56 288 HIS A C 1
ATOM 2284 O O . HIS A 1 288 ? -11.094 9.705 -12.549 1.00 91.56 288 HIS A O 1
ATOM 2290 N N . ASN A 1 289 ? -10.893 7.511 -12.960 1.00 87.56 289 ASN A N 1
ATOM 2291 C CA . ASN A 1 289 ? -12.325 7.233 -13.019 1.00 87.56 289 ASN A CA 1
ATOM 2292 C C . ASN A 1 289 ? -13.028 7.553 -11.691 1.00 87.56 289 ASN A C 1
ATOM 2294 O O . ASN A 1 289 ? -12.717 6.961 -10.659 1.00 87.56 289 ASN A O 1
ATOM 2298 N N . GLN A 1 290 ? -14.028 8.438 -11.732 1.00 92.38 290 GLN A N 1
ATOM 2299 C CA . GLN A 1 290 ? -14.905 8.724 -10.592 1.00 92.38 290 GLN A CA 1
ATOM 2300 C C . GLN A 1 290 ? -15.803 7.520 -10.286 1.00 92.38 290 GLN A C 1
ATOM 2302 O O . GLN A 1 290 ? -16.440 6.964 -11.183 1.00 92.38 290 GLN A O 1
ATOM 2307 N N . ILE A 1 291 ? -15.886 7.139 -9.012 1.00 87.69 291 ILE A N 1
ATOM 2308 C CA . ILE A 1 291 ? -16.693 6.005 -8.544 1.00 87.69 291 ILE A CA 1
ATOM 2309 C C . ILE A 1 291 ? -17.680 6.360 -7.429 1.00 87.69 291 ILE A C 1
ATOM 2311 O O . ILE A 1 291 ? -18.772 5.789 -7.411 1.00 87.69 291 ILE A O 1
ATOM 2315 N N . ASN A 1 292 ? -17.313 7.266 -6.514 1.00 89.69 292 ASN A N 1
ATOM 2316 C CA . ASN A 1 292 ? -18.125 7.749 -5.389 1.00 89.69 292 ASN A CA 1
ATOM 2317 C C . ASN A 1 292 ? -18.898 6.642 -4.642 1.00 89.69 292 ASN A C 1
ATOM 2319 O O . ASN A 1 292 ? -20.127 6.655 -4.548 1.00 89.69 292 ASN A O 1
ATOM 2323 N N . ARG A 1 293 ? -18.181 5.643 -4.111 1.00 87.69 293 ARG A N 1
ATOM 2324 C CA . ARG A 1 293 ? -18.773 4.486 -3.417 1.00 87.69 293 ARG A CA 1
ATOM 2325 C C . ARG A 1 293 ? -18.524 4.527 -1.918 1.00 87.69 293 ARG A C 1
ATOM 2327 O O . ARG A 1 293 ? -17.379 4.558 -1.483 1.00 87.69 293 ARG A O 1
ATOM 2334 N N . LYS A 1 294 ? -19.597 4.417 -1.131 1.00 88.12 294 LYS A N 1
ATOM 2335 C CA . LYS A 1 294 ? -19.511 4.250 0.324 1.00 88.12 294 LYS A CA 1
ATOM 2336 C C . LYS A 1 294 ? -19.040 2.848 0.691 1.00 88.12 294 LYS A C 1
ATOM 2338 O O . LYS A 1 294 ? -19.485 1.843 0.123 1.00 88.12 294 LYS A O 1
ATOM 2343 N N . VAL A 1 295 ? -18.121 2.779 1.641 1.00 88.75 295 VAL A N 1
ATOM 2344 C CA . VAL A 1 295 ? -17.455 1.548 2.057 1.00 88.75 295 VAL A CA 1
ATOM 2345 C C . VAL A 1 295 ? -17.255 1.576 3.564 1.00 88.75 295 VAL A C 1
ATOM 2347 O O . VAL A 1 295 ? -17.077 2.639 4.157 1.00 88.75 295 VAL A O 1
ATOM 2350 N N . ILE A 1 296 ? -17.290 0.391 4.159 1.00 89.25 296 ILE A N 1
ATOM 2351 C CA . ILE A 1 296 ? -16.983 0.189 5.570 1.00 89.25 296 ILE A CA 1
ATOM 2352 C C . ILE A 1 296 ? -15.690 -0.597 5.621 1.00 89.25 296 ILE A C 1
ATOM 2354 O O . ILE A 1 296 ? -15.561 -1.632 4.958 1.00 89.25 296 ILE A O 1
ATOM 2358 N N . THR A 1 297 ? -14.733 -0.070 6.363 1.00 92.12 297 THR A N 1
ATOM 2359 C CA . THR A 1 297 ? -13.409 -0.647 6.532 1.00 92.12 297 THR A CA 1
ATOM 2360 C C . THR A 1 297 ? -13.154 -0.936 7.996 1.00 92.12 297 THR A C 1
ATOM 2362 O O . THR A 1 297 ? -13.709 -0.280 8.879 1.00 92.12 297 THR A O 1
ATOM 2365 N N . HIS A 1 298 ? -12.353 -1.962 8.244 1.00 92.75 298 HIS A N 1
ATOM 2366 C CA . HIS A 1 298 ? -11.963 -2.359 9.583 1.00 92.75 298 HIS A CA 1
ATOM 2367 C C . HIS A 1 298 ? -10.526 -2.851 9.571 1.00 92.75 298 HIS A C 1
ATOM 2369 O O . HIS A 1 298 ? -10.196 -3.830 8.899 1.00 92.75 298 HIS A O 1
ATOM 2375 N N . ASP A 1 299 ? -9.692 -2.151 10.318 1.00 94.50 299 ASP A N 1
ATOM 2376 C CA . ASP A 1 299 ? -8.307 -2.502 10.571 1.00 94.50 299 ASP A CA 1
ATOM 2377 C C . ASP A 1 299 ? -8.026 -2.382 12.076 1.00 94.50 299 ASP A C 1
ATOM 2379 O O . ASP A 1 299 ? -8.933 -2.198 12.893 1.00 94.50 299 ASP A O 1
ATOM 2383 N N . GLN A 1 300 ? -6.761 -2.475 12.470 1.00 92.44 300 GLN A N 1
ATOM 2384 C CA . GLN A 1 300 ? -6.358 -2.392 13.873 1.00 92.44 300 GLN A CA 1
ATOM 2385 C C . GLN A 1 300 ? -6.629 -1.038 14.556 1.00 92.44 300 GLN A C 1
ATOM 2387 O O . GLN A 1 300 ? -6.472 -0.938 15.771 1.00 92.44 300 GLN A O 1
ATOM 2392 N N . PHE A 1 301 ? -6.950 0.012 13.797 1.00 93.94 301 PHE A N 1
ATOM 2393 C CA . PHE A 1 301 ? -7.290 1.344 14.301 1.00 93.94 301 PHE A CA 1
ATOM 2394 C C . PHE A 1 301 ? -8.812 1.562 14.363 1.00 93.94 301 PHE A C 1
ATOM 2396 O O . PHE A 1 301 ? -9.294 2.642 14.729 1.00 93.94 301 PHE A O 1
ATOM 2403 N N . GLY A 1 302 ? -9.577 0.516 14.049 1.00 89.81 302 GLY A N 1
ATOM 2404 C CA . GLY A 1 302 ? -11.010 0.418 14.263 1.00 89.81 302 GLY A CA 1
ATOM 2405 C C . GLY A 1 302 ? -11.819 0.483 12.974 1.00 89.81 302 GLY A C 1
ATOM 2406 O O . GLY A 1 302 ? -11.318 0.341 11.861 1.00 89.81 302 GLY A O 1
ATOM 2407 N N . ILE A 1 303 ? -13.124 0.669 13.145 1.00 88.69 303 ILE A N 1
ATOM 2408 C CA . ILE A 1 303 ? -14.088 0.667 12.044 1.00 88.69 303 ILE A CA 1
ATOM 2409 C C . ILE A 1 303 ? -14.230 2.086 11.497 1.00 88.69 303 ILE A C 1
ATOM 2411 O O . ILE A 1 303 ? -14.378 3.040 12.269 1.00 88.69 303 ILE A O 1
ATOM 2415 N N . LYS A 1 304 ? -14.218 2.235 10.170 1.00 87.56 304 LYS A N 1
ATOM 2416 C CA . LYS A 1 304 ? -14.417 3.516 9.484 1.00 87.56 304 LYS A CA 1
ATOM 2417 C C . LYS A 1 304 ? -15.462 3.392 8.380 1.00 87.56 304 LYS A C 1
ATOM 2419 O O . LYS A 1 304 ? -15.510 2.417 7.635 1.00 87.56 304 LYS A O 1
ATOM 2424 N N . SER A 1 305 ? -16.288 4.426 8.274 1.00 86.81 305 SER A N 1
ATOM 2425 C CA . SER A 1 305 ? -17.202 4.660 7.158 1.00 86.81 305 SER A CA 1
ATOM 2426 C C . SER A 1 305 ? -16.633 5.791 6.305 1.00 86.81 305 SER A C 1
ATOM 2428 O O . SER A 1 305 ? -16.308 6.872 6.816 1.00 86.81 305 SER A O 1
ATOM 2430 N N . GLN A 1 306 ? -16.440 5.516 5.018 1.00 87.69 306 GLN A N 1
ATOM 2431 C CA . GLN A 1 306 ? -15.696 6.382 4.103 1.00 87.69 306 GLN A CA 1
ATOM 2432 C C . GLN A 1 306 ? -16.183 6.216 2.658 1.00 87.69 306 GLN A C 1
ATOM 2434 O O . GLN A 1 306 ? -16.880 5.253 2.324 1.00 87.69 306 GLN A O 1
ATOM 2439 N N . THR A 1 307 ? -15.829 7.167 1.796 1.00 90.25 307 THR A N 1
ATOM 2440 C CA . THR A 1 307 ? -16.224 7.171 0.384 1.00 90.25 307 THR A CA 1
ATOM 2441 C C . THR A 1 307 ? -14.988 6.997 -0.479 1.00 90.25 307 THR A C 1
ATOM 2443 O O . THR A 1 307 ? -14.099 7.832 -0.448 1.00 90.25 307 THR A O 1
ATOM 2446 N N . ALA A 1 308 ? -14.945 5.931 -1.271 1.00 92.56 308 ALA A N 1
ATOM 2447 C CA . ALA A 1 308 ? -13.970 5.786 -2.341 1.00 92.56 308 ALA A CA 1
ATOM 2448 C C . ALA A 1 308 ? -14.394 6.688 -3.507 1.00 92.56 308 ALA A C 1
ATOM 2450 O O . ALA A 1 308 ? -15.477 6.498 -4.067 1.00 92.56 308 ALA A O 1
ATOM 2451 N N . VAL A 1 309 ? -13.578 7.695 -3.813 1.00 93.12 309 VAL A N 1
ATOM 2452 C CA . VAL A 1 309 ? -13.915 8.814 -4.703 1.00 93.12 309 VAL A CA 1
ATOM 2453 C C . VAL A 1 309 ? -13.583 8.479 -6.149 1.00 93.12 309 VAL A C 1
ATOM 2455 O O . VAL A 1 309 ? -14.477 8.460 -6.994 1.00 93.12 309 VAL A O 1
ATOM 2458 N N . ARG A 1 310 ? -12.318 8.158 -6.431 1.00 92.19 310 ARG A N 1
ATOM 2459 C CA . ARG A 1 310 ? -11.815 7.867 -7.778 1.00 92.19 310 ARG A CA 1
ATOM 2460 C C . ARG A 1 310 ? -10.634 6.906 -7.746 1.00 92.19 310 ARG A C 1
ATOM 2462 O O . ARG A 1 310 ? -9.980 6.797 -6.712 1.00 92.19 310 ARG A O 1
ATOM 2469 N N . THR A 1 311 ? -10.385 6.235 -8.863 1.00 90.88 311 THR A N 1
ATOM 2470 C CA . THR A 1 311 ? -9.177 5.426 -9.087 1.00 90.88 311 THR A CA 1
ATOM 2471 C C . THR A 1 311 ? -7.968 6.332 -9.320 1.00 90.88 311 THR A C 1
ATOM 2473 O O . THR A 1 311 ? -8.108 7.324 -10.033 1.00 90.88 311 THR A O 1
ATOM 2476 N N . GLU A 1 312 ? -6.808 5.990 -8.753 1.00 89.25 312 GLU A N 1
ATOM 2477 C CA . GLU A 1 312 ? -5.563 6.760 -8.949 1.00 89.25 312 GLU A CA 1
ATOM 2478 C C . GLU A 1 312 ? -4.337 5.888 -9.246 1.00 89.25 312 GLU A C 1
ATOM 2480 O O . GLU A 1 312 ? -3.467 6.306 -10.004 1.00 89.25 312 GLU A O 1
ATOM 2485 N N . GLU A 1 313 ? -4.236 4.686 -8.664 1.00 94.12 313 GLU A N 1
ATOM 2486 C CA . GLU A 1 313 ? -2.966 3.945 -8.676 1.00 94.12 313 GLU A CA 1
ATOM 2487 C C . GLU A 1 313 ? -3.171 2.438 -8.824 1.00 94.12 313 GLU A C 1
ATOM 2489 O O . GLU A 1 313 ? -4.171 1.888 -8.355 1.00 94.12 313 GLU A O 1
ATOM 2494 N N . ILE A 1 314 ? -2.183 1.764 -9.411 1.00 93.31 314 ILE A N 1
ATOM 2495 C CA . ILE A 1 314 ? -2.005 0.314 -9.328 1.00 93.31 314 ILE A CA 1
ATOM 2496 C C . ILE A 1 314 ? -0.745 0.022 -8.509 1.00 93.31 314 ILE A C 1
ATOM 2498 O O . ILE A 1 314 ? 0.324 0.545 -8.806 1.00 93.31 314 ILE A O 1
ATOM 2502 N N . CYS A 1 315 ? -0.854 -0.826 -7.492 1.00 95.62 315 CYS A N 1
ATOM 2503 C CA . CYS A 1 315 ? 0.288 -1.359 -6.758 1.00 95.62 315 CYS A CA 1
ATOM 2504 C C . CYS A 1 315 ? 0.497 -2.821 -7.132 1.00 95.62 315 CYS A C 1
ATOM 2506 O O . CYS A 1 315 ? -0.461 -3.602 -7.166 1.00 95.62 315 CYS A O 1
ATOM 2508 N N . VAL A 1 316 ? 1.740 -3.181 -7.430 1.00 93.81 316 VAL A N 1
ATOM 2509 C CA . VAL A 1 316 ? 2.097 -4.498 -7.960 1.00 93.81 316 VAL A CA 1
ATOM 2510 C C . VAL A 1 316 ? 3.235 -5.112 -7.150 1.00 93.81 316 VAL A C 1
ATOM 2512 O O . VAL A 1 316 ? 4.089 -4.361 -6.672 1.00 93.81 316 VAL A O 1
ATOM 2515 N N . PRO A 1 317 ? 3.262 -6.446 -6.993 1.00 94.94 317 PRO A N 1
ATOM 2516 C CA . PRO A 1 317 ? 4.403 -7.143 -6.409 1.00 94.94 317 PRO A CA 1
ATOM 2517 C C . PRO A 1 317 ? 5.694 -6.745 -7.127 1.00 94.94 317 PRO A C 1
ATOM 2519 O O . PRO A 1 317 ? 5.706 -6.558 -8.344 1.00 94.94 317 PRO A O 1
ATOM 2522 N N . THR A 1 318 ? 6.772 -6.534 -6.384 1.00 93.62 318 THR A N 1
ATOM 2523 C CA . THR A 1 318 ? 8.044 -6.072 -6.949 1.00 93.62 318 THR A CA 1
ATOM 2524 C C . THR A 1 318 ? 9.204 -6.680 -6.187 1.00 93.62 318 THR A C 1
ATOM 2526 O O . THR A 1 318 ? 9.241 -6.631 -4.960 1.00 93.62 318 THR A O 1
ATOM 2529 N N . VAL A 1 319 ? 10.174 -7.224 -6.916 1.00 93.12 319 VAL A N 1
ATOM 2530 C CA . VAL A 1 319 ? 11.460 -7.599 -6.334 1.00 93.12 319 VAL A CA 1
ATOM 2531 C C . VAL A 1 319 ? 12.283 -6.338 -6.143 1.00 93.12 319 VAL A C 1
ATOM 2533 O O . VAL A 1 319 ? 12.315 -5.461 -7.006 1.00 93.12 319 VAL A O 1
ATOM 2536 N N . LYS A 1 320 ? 12.960 -6.243 -4.999 1.00 93.38 320 LYS A N 1
ATOM 2537 C CA . LYS A 1 320 ? 13.828 -5.112 -4.678 1.00 93.38 320 LYS A CA 1
ATOM 2538 C C . LYS A 1 320 ? 15.177 -5.592 -4.165 1.00 93.38 320 LYS A C 1
ATOM 2540 O O . LYS A 1 320 ? 15.286 -6.148 -3.069 1.00 93.38 320 LYS A O 1
ATOM 2545 N N . THR A 1 321 ? 16.229 -5.207 -4.875 1.00 92.31 321 THR A N 1
ATOM 2546 C CA . THR A 1 321 ? 17.622 -5.436 -4.488 1.00 92.31 321 THR A CA 1
ATOM 2547 C C . THR A 1 321 ? 18.257 -4.130 -4.011 1.00 92.31 321 THR A C 1
ATOM 2549 O O . THR A 1 321 ? 18.207 -3.108 -4.696 1.00 92.31 321 THR A O 1
ATOM 2552 N N . LEU A 1 322 ? 18.853 -4.152 -2.815 1.00 87.12 322 LEU A N 1
ATOM 2553 C CA . LEU A 1 322 ? 19.638 -3.022 -2.312 1.00 87.12 322 LEU A CA 1
ATOM 2554 C C . LEU A 1 322 ? 20.916 -2.876 -3.139 1.00 87.12 322 LEU A C 1
ATOM 2556 O O . LEU A 1 322 ? 21.628 -3.859 -3.339 1.00 87.12 322 LEU A O 1
ATOM 2560 N N . LEU A 1 323 ? 21.223 -1.656 -3.577 1.00 86.56 323 LEU A N 1
ATOM 2561 C CA . LEU A 1 323 ? 22.494 -1.360 -4.230 1.00 86.56 323 LEU A CA 1
ATOM 2562 C C . LEU A 1 323 ? 23.481 -0.779 -3.208 1.00 86.56 323 LEU A C 1
ATOM 2564 O O . LEU A 1 323 ? 23.075 -0.002 -2.338 1.00 86.56 323 LEU A O 1
ATOM 2568 N N . PRO A 1 324 ? 24.774 -1.143 -3.277 1.00 80.25 324 PRO A N 1
ATOM 2569 C CA . PRO A 1 324 ? 25.782 -0.559 -2.408 1.00 80.25 324 PRO A CA 1
ATOM 2570 C C . PRO A 1 324 ? 25.918 0.955 -2.666 1.00 80.25 324 PRO A C 1
ATOM 2572 O O . PRO A 1 324 ? 25.701 1.398 -3.795 1.00 80.25 324 PRO A O 1
ATOM 2575 N N . PRO A 1 325 ? 26.330 1.752 -1.658 1.00 67.50 325 PRO A N 1
ATOM 2576 C CA . PRO A 1 325 ? 26.417 3.218 -1.748 1.00 67.50 325 PRO A CA 1
ATOM 2577 C C . PRO A 1 325 ? 27.284 3.749 -2.902 1.00 67.50 325 PRO A C 1
ATOM 2579 O O . PRO A 1 325 ? 27.111 4.887 -3.323 1.00 67.50 325 PRO A O 1
ATOM 2582 N N . ASN A 1 326 ? 28.179 2.911 -3.434 1.00 56.38 326 ASN A N 1
ATOM 2583 C CA . ASN A 1 326 ? 29.006 3.188 -4.601 1.00 56.38 326 ASN A CA 1
ATOM 2584 C C . ASN A 1 326 ? 28.695 2.122 -5.657 1.00 56.38 326 ASN A C 1
ATOM 2586 O O . ASN A 1 326 ? 29.151 0.985 -5.532 1.00 56.38 326 ASN A O 1
ATOM 2590 N N . GLY A 1 327 ? 27.882 2.461 -6.658 1.00 53.34 327 GLY A N 1
ATOM 2591 C CA . GLY A 1 327 ? 27.398 1.536 -7.684 1.00 53.34 327 GLY A CA 1
ATOM 2592 C C . GLY A 1 327 ? 28.501 0.928 -8.553 1.00 53.34 327 GLY A C 1
ATOM 2593 O O . GLY A 1 327 ? 28.707 1.352 -9.687 1.00 53.34 327 GLY A O 1
ATOM 2594 N N . VAL A 1 328 ? 29.178 -0.113 -8.066 1.00 41.66 328 VAL A N 1
ATOM 2595 C CA . VAL A 1 328 ? 29.942 -1.013 -8.932 1.00 41.66 328 VAL A CA 1
ATOM 2596 C C . VAL A 1 328 ? 28.931 -1.895 -9.654 1.00 41.66 328 VAL A C 1
ATOM 2598 O O . VAL A 1 328 ? 28.458 -2.898 -9.127 1.00 41.66 328 VAL A O 1
ATOM 2601 N N . HIS A 1 329 ? 28.570 -1.480 -10.865 1.00 47.38 329 HIS A N 1
ATOM 2602 C CA . HIS A 1 329 ? 27.902 -2.334 -11.836 1.00 47.38 329 HIS A CA 1
ATOM 2603 C C . HIS A 1 329 ? 28.801 -3.538 -12.168 1.00 47.38 329 HIS A C 1
ATOM 2605 O O . HIS A 1 329 ? 29.909 -3.329 -12.664 1.00 47.38 329 HIS A O 1
ATOM 2611 N N . PRO A 1 330 ? 28.346 -4.794 -12.026 1.00 43.03 330 PRO A N 1
ATOM 2612 C CA . PRO A 1 330 ? 28.907 -5.889 -12.797 1.00 43.03 330 PRO A CA 1
ATOM 2613 C C . PRO A 1 330 ? 28.246 -5.866 -14.183 1.00 43.03 330 PRO A C 1
ATOM 2615 O O . PRO A 1 330 ? 27.334 -6.634 -14.471 1.00 43.03 330 PRO A O 1
ATOM 2618 N N . LEU A 1 331 ? 28.673 -4.940 -15.041 1.00 47.75 331 LEU A N 1
ATOM 2619 C CA . LEU A 1 331 ? 28.421 -5.012 -16.479 1.00 47.75 331 LEU A CA 1
ATOM 2620 C C . LEU A 1 331 ? 29.765 -5.218 -17.171 1.00 47.75 331 LEU A C 1
ATOM 2622 O O . LEU A 1 331 ? 30.645 -4.373 -17.078 1.00 47.75 331 LEU A O 1
ATOM 2626 N N . GLY A 1 332 ? 29.884 -6.391 -17.796 1.00 39.50 332 GLY A N 1
ATOM 2627 C CA . GLY A 1 332 ? 30.768 -6.746 -18.904 1.00 39.50 332 GLY A CA 1
ATOM 2628 C C . GLY A 1 332 ? 32.131 -6.064 -18.983 1.00 39.50 332 GLY A C 1
ATOM 2629 O O . GLY A 1 332 ? 32.238 -4.908 -19.376 1.00 39.50 332 GLY A O 1
ATOM 2630 N N . LYS A 1 333 ? 33.194 -6.851 -18.791 1.00 35.75 333 LYS A N 1
ATOM 2631 C CA . LYS A 1 333 ? 34.471 -6.567 -19.452 1.00 35.75 333 LYS A CA 1
ATOM 2632 C C . LYS A 1 333 ? 34.209 -6.428 -20.957 1.00 35.75 333 LYS A C 1
ATOM 2634 O O . LYS A 1 333 ? 33.973 -7.429 -21.629 1.00 35.75 333 LYS A O 1
ATOM 2639 N N . THR A 1 334 ? 34.260 -5.216 -21.492 1.00 33.75 334 THR A N 1
ATOM 2640 C CA . THR A 1 334 ? 34.621 -5.020 -22.897 1.00 33.75 334 THR A CA 1
ATOM 2641 C C . THR A 1 334 ? 36.070 -5.482 -23.059 1.00 33.75 334 THR A C 1
ATOM 2643 O O . THR A 1 334 ? 36.913 -5.053 -22.268 1.00 33.75 334 THR A O 1
ATOM 2646 N N . PRO A 1 335 ? 36.389 -6.368 -24.018 1.00 41.12 335 PRO A N 1
ATOM 2647 C CA . PRO A 1 335 ? 37.777 -6.640 -24.343 1.00 41.12 335 PRO A CA 1
ATOM 2648 C C . PRO A 1 335 ? 38.358 -5.360 -24.947 1.00 41.12 335 PRO A C 1
ATOM 2650 O O . PRO A 1 335 ? 37.817 -4.836 -25.922 1.00 41.12 335 PRO A O 1
ATOM 2653 N N . GLU A 1 336 ? 39.420 -4.832 -24.342 1.00 41.53 336 GLU A N 1
ATOM 2654 C CA . GLU A 1 336 ? 40.252 -3.833 -25.002 1.00 41.53 336 GLU A CA 1
ATOM 2655 C C . GLU A 1 336 ? 40.784 -4.451 -26.297 1.00 41.53 336 GLU A C 1
ATOM 2657 O O . GLU A 1 336 ? 41.394 -5.523 -26.295 1.00 41.53 336 GLU A O 1
ATOM 2662 N N . ILE A 1 337 ? 40.474 -3.792 -27.409 1.00 44.12 337 ILE A N 1
ATOM 2663 C CA . ILE A 1 337 ? 41.101 -4.034 -28.697 1.00 44.12 337 ILE A CA 1
ATOM 2664 C C . ILE A 1 337 ? 42.099 -2.891 -28.887 1.00 44.12 337 ILE A C 1
ATOM 2666 O O . ILE A 1 337 ? 41.685 -1.728 -28.892 1.00 44.12 337 ILE A O 1
ATOM 2670 N N . ASN A 1 338 ? 43.356 -3.291 -29.105 1.00 37.62 338 ASN A N 1
ATOM 2671 C CA . ASN A 1 338 ? 44.581 -2.544 -29.434 1.00 37.62 338 ASN A CA 1
ATOM 2672 C C . ASN A 1 338 ? 45.521 -2.211 -28.278 1.00 37.62 338 ASN A C 1
ATOM 2674 O O . ASN A 1 338 ? 45.283 -1.212 -27.567 1.00 37.62 338 ASN A O 1
#

pLDDT: mean 74.23, std 24.52, range [25.73, 98.69]

Sequence (338 aa):
MRELDIQSRLEDTQRGEITCSKQILIDNKTTMGKINELVGVKIVFASLFLVFSVFFFGTTGVVFGQAAEICNGKDDNGDGVVDEGLNCDHYLSYLLDKSINPIGVVLRDQFIDPTDFTLVLIERLLNPVRKLHEGLAFNPKRPNLHYLAYRLQSSASFVPRSVLIENQFERNIITVTKPRYLLTPTGKKKAGIPIERILSTVPTSVADKLIASVVPPIPQNANHYLCYDVEPYNIAKGVTLRDQFQNRQFEVIRGLYLCNPAEKTHNGKVSEIVDRDNHLMCYEVIPHNQINRKVITHDQFGIKSQTAVRTEEICVPTVKTLLPPNGVHPLGKTPEIN

Foldseek 3Di:
DDDDDDDDDDDDDPDDDPADDDDDDDDDDDDDDDDDDDDDDDDDDDDDDDDPPPPPPPPPPPPPPQDDAALQQDRSRNPPDHRPPDQWWKWWKFFWWAFDDWFWKFKDFPQDDTDIWIFTTFTIKIAGWFKDFPNDTDHHPCRFWIKTWTFTDDPPAGDWFWKFKDHNQDTDIKIFGAWTTKIFGKGKDFDPDPLVVVCVPDDPVVNVVVCVVGAGDRDPLDFIWTKTFIDDKFFRFFTFIATDVDRDTKGFTIWGIKIFRMWMDGPNDIDDRNDRFFIKIKTFIPDFAFDFTWMWMQGPVGIDITTRGTTTIMITGMGIGGAPPDHPDPDDDDPDDD

Radius of gyration: 30.44 Å; chains: 1; bounding box: 80×85×77 Å